Protein AF-A0A6V7WHD1-F1 (afdb_monomer_lite)

Structure (mmCIF, N/CA/C/O backbone):
data_AF-A0A6V7WHD1-F1
#
_entry.id   AF-A0A6V7WHD1-F1
#
loop_
_atom_site.group_PDB
_atom_site.id
_atom_site.type_symbol
_atom_site.label_atom_id
_atom_site.label_alt_id
_atom_site.label_comp_id
_atom_site.label_asym_id
_atom_site.label_entity_id
_atom_site.label_seq_id
_atom_site.pdbx_PDB_ins_code
_atom_site.Cartn_x
_atom_site.Cartn_y
_atom_site.Cartn_z
_ato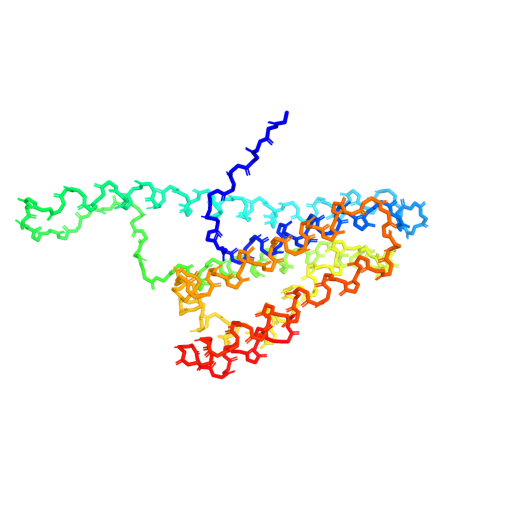m_site.occupancy
_atom_site.B_iso_or_equiv
_atom_site.auth_seq_id
_atom_site.auth_comp_id
_atom_site.auth_asym_id
_atom_site.auth_atom_id
_atom_site.pdbx_PDB_model_num
ATOM 1 N N . MET A 1 1 ? 11.704 30.551 8.326 1.00 24.62 1 MET A N 1
ATOM 2 C CA . MET A 1 1 ? 11.312 29.282 8.980 1.00 24.62 1 MET A CA 1
ATOM 3 C C . MET A 1 1 ? 9.804 29.102 8.842 1.00 24.62 1 MET A C 1
ATOM 5 O O . MET A 1 1 ? 9.055 29.730 9.578 1.00 24.62 1 MET A O 1
ATOM 9 N N . LYS A 1 2 ? 9.336 28.339 7.844 1.00 21.20 2 LYS A N 1
ATOM 10 C CA . LYS A 1 2 ? 7.904 28.048 7.666 1.00 21.20 2 LYS A CA 1
ATOM 11 C C . LYS A 1 2 ? 7.604 26.712 8.348 1.00 21.20 2 LYS A C 1
ATOM 13 O O . LYS A 1 2 ? 8.051 25.676 7.876 1.00 21.20 2 LYS A O 1
ATOM 18 N N . LYS A 1 3 ? 6.899 26.763 9.481 1.00 22.38 3 LYS A N 1
ATOM 19 C CA . LYS A 1 3 ? 6.330 25.586 10.149 1.00 22.38 3 LYS A CA 1
ATOM 20 C C . LYS A 1 3 ? 5.219 25.031 9.254 1.00 22.38 3 LYS A C 1
ATOM 22 O O . LYS A 1 3 ? 4.182 25.679 9.115 1.00 22.38 3 LYS A O 1
ATOM 27 N N . PHE A 1 4 ? 5.434 23.869 8.645 1.00 20.56 4 PHE A N 1
ATOM 28 C CA . PHE A 1 4 ? 4.354 23.102 8.029 1.00 20.56 4 PHE A CA 1
ATOM 29 C C . PHE A 1 4 ? 3.486 22.531 9.156 1.00 20.56 4 PHE A C 1
ATOM 31 O O . PHE A 1 4 ? 3.913 21.666 9.912 1.00 20.56 4 PHE A O 1
ATOM 38 N N . LYS A 1 5 ? 2.278 23.077 9.321 1.00 19.95 5 LYS A N 1
ATOM 39 C CA . LYS A 1 5 ? 1.224 22.467 10.138 1.00 19.95 5 LYS A CA 1
ATOM 40 C C . LYS A 1 5 ? 0.574 21.376 9.291 1.00 19.95 5 LYS A C 1
ATOM 42 O O . LYS A 1 5 ? -0.256 21.691 8.443 1.00 19.95 5 LYS A O 1
ATOM 47 N N . ILE A 1 6 ? 0.943 20.119 9.517 1.00 23.98 6 ILE A N 1
ATOM 48 C CA . ILE A 1 6 ? 0.242 18.974 8.931 1.00 23.98 6 ILE A CA 1
ATOM 49 C C . ILE A 1 6 ? -0.985 18.715 9.810 1.00 23.98 6 ILE A C 1
ATOM 51 O O . ILE A 1 6 ? -0.899 18.179 10.912 1.00 23.98 6 ILE A O 1
ATOM 55 N N . LYS A 1 7 ? -2.143 19.207 9.360 1.00 22.25 7 LYS A N 1
ATOM 56 C CA . LYS A 1 7 ? -3.435 18.874 9.959 1.00 22.25 7 LYS A CA 1
ATOM 57 C C . LYS A 1 7 ? -3.785 17.446 9.539 1.00 22.25 7 LYS A C 1
ATOM 59 O O . LYS A 1 7 ? -4.118 17.235 8.384 1.00 22.25 7 LYS A O 1
ATOM 64 N N . SER A 1 8 ? -3.710 16.508 10.485 1.00 24.56 8 SER A N 1
ATOM 65 C CA . SER A 1 8 ? -4.553 15.303 10.572 1.00 24.56 8 SER A CA 1
ATOM 66 C C . SER A 1 8 ? -4.955 14.684 9.224 1.00 24.56 8 SER A C 1
ATOM 68 O O . SER A 1 8 ? -6.113 14.775 8.814 1.00 24.56 8 SER A O 1
ATOM 70 N N . PHE A 1 9 ? -4.005 14.039 8.549 1.00 28.08 9 PHE A N 1
ATOM 71 C CA . PHE A 1 9 ? -4.309 13.193 7.400 1.00 28.08 9 PHE A CA 1
ATOM 72 C C . PHE A 1 9 ? -4.758 11.822 7.910 1.00 28.08 9 PHE A C 1
ATOM 74 O O . PHE A 1 9 ? -3.955 10.992 8.310 1.00 28.08 9 PHE A O 1
ATOM 81 N N . ILE A 1 10 ? -6.074 11.629 7.925 1.00 32.41 10 ILE A N 1
ATOM 82 C CA . ILE A 1 10 ? -6.727 10.310 7.900 1.00 32.41 10 ILE A CA 1
ATOM 83 C C . ILE A 1 10 ? -6.104 9.533 6.734 1.00 32.41 10 ILE A C 1
ATOM 85 O O . ILE A 1 10 ? -5.940 10.130 5.667 1.00 32.41 10 ILE A O 1
ATOM 89 N N . PHE A 1 11 ? -5.687 8.287 6.955 1.00 36.41 11 PHE A N 1
ATOM 90 C CA . PHE A 1 11 ? -4.883 7.490 6.029 1.00 36.41 11 PHE A CA 1
ATOM 91 C C . PHE A 1 11 ? -5.810 6.575 5.215 1.00 36.41 11 PHE A C 1
ATOM 93 O O . PHE A 1 11 ? -6.001 5.407 5.550 1.00 36.41 11 PHE A O 1
ATOM 100 N N . PRO A 1 12 ? -6.382 7.027 4.084 1.00 39.59 12 PRO A N 1
ATOM 101 C CA . PRO A 1 12 ? -6.917 6.063 3.151 1.00 39.59 12 PRO A CA 1
ATOM 102 C C . PRO A 1 12 ? -5.744 5.272 2.586 1.00 39.59 12 PRO A C 1
ATOM 104 O O . PRO A 1 12 ? -4.707 5.826 2.247 1.00 39.59 12 PRO A O 1
ATOM 107 N N . PHE A 1 13 ? -5.936 3.971 2.435 1.00 43.34 13 PHE A N 1
ATOM 108 C CA . PHE A 1 13 ? -5.134 3.018 1.664 1.00 43.34 13 PHE A CA 1
ATOM 109 C C . PHE A 1 13 ? -4.197 3.567 0.537 1.00 43.34 13 PHE A C 1
ATOM 111 O O . PHE A 1 13 ? -3.109 3.018 0.356 1.00 43.34 13 PHE A O 1
ATOM 118 N N . PRO A 1 14 ? -4.530 4.635 -0.221 1.00 38.75 14 PRO A N 1
ATOM 119 C CA . PRO A 1 14 ? -3.615 5.361 -1.122 1.00 38.75 14 PRO A CA 1
ATOM 120 C C . PRO A 1 14 ? -2.515 6.263 -0.511 1.00 38.75 14 PRO A C 1
ATOM 122 O O . PRO A 1 14 ? -1.570 6.599 -1.224 1.00 38.75 14 PRO A O 1
ATOM 125 N N . THR A 1 15 ? -2.554 6.702 0.748 1.00 40.81 15 THR A N 1
ATOM 126 C CA . THR A 1 15 ? -1.459 7.509 1.331 1.00 40.81 15 THR A CA 1
ATOM 127 C C . THR A 1 15 ? -0.261 6.656 1.706 1.00 40.81 15 THR A C 1
ATOM 129 O O . THR A 1 15 ? 0.858 7.135 1.579 1.00 40.81 15 THR A O 1
ATOM 132 N N . LEU A 1 16 ? -0.452 5.382 2.057 1.00 43.41 16 LEU A N 1
ATOM 133 C CA . LEU A 1 16 ? 0.657 4.444 2.235 1.00 43.41 16 LEU A CA 1
ATOM 134 C C . LEU A 1 16 ? 1.412 4.242 0.910 1.00 43.41 16 LEU A C 1
ATOM 136 O O . LEU A 1 16 ? 2.634 4.203 0.919 1.00 43.41 16 LEU A O 1
ATOM 140 N N . LEU A 1 17 ? 0.722 4.286 -0.241 1.00 41.44 17 LEU A N 1
ATOM 141 C CA . LEU A 1 17 ? 1.376 4.394 -1.553 1.00 41.44 17 LEU A CA 1
ATOM 142 C C . LEU A 1 17 ? 2.125 5.700 -1.747 1.00 41.44 17 LEU A C 1
ATOM 144 O O . LEU A 1 17 ? 3.217 5.670 -2.291 1.00 41.44 17 LEU A O 1
ATOM 148 N N . ILE A 1 18 ? 1.555 6.842 -1.357 1.00 41.22 18 ILE A N 1
ATOM 149 C CA . ILE A 1 18 ? 2.223 8.145 -1.491 1.00 41.22 18 ILE A CA 1
ATOM 150 C C . ILE A 1 18 ? 3.446 8.211 -0.567 1.00 41.22 18 ILE A C 1
ATOM 152 O O . ILE A 1 18 ? 4.474 8.753 -0.957 1.00 41.22 18 ILE A O 1
ATOM 156 N N . PHE A 1 19 ? 3.383 7.608 0.619 1.00 43.53 19 PHE A N 1
ATOM 157 C CA . PHE A 1 19 ? 4.502 7.499 1.546 1.00 43.53 19 PHE A CA 1
ATOM 158 C C . PHE A 1 19 ? 5.548 6.504 1.074 1.00 43.53 19 PHE A C 1
ATOM 160 O O . PHE A 1 19 ? 6.721 6.844 1.108 1.00 43.53 19 PHE A O 1
ATOM 167 N N . LEU A 1 20 ? 5.161 5.350 0.533 1.00 42.41 20 LEU A N 1
ATOM 168 C CA . LEU A 1 20 ? 6.074 4.419 -0.131 1.00 42.41 20 LEU A CA 1
ATOM 169 C C . LEU A 1 20 ? 6.674 5.013 -1.421 1.00 42.41 20 LEU A C 1
ATOM 171 O O . LEU A 1 20 ? 7.834 4.766 -1.745 1.00 42.41 20 LEU A O 1
ATOM 175 N N . TYR A 1 21 ? 5.928 5.860 -2.130 1.00 40.28 21 TYR A N 1
ATOM 176 C CA . TYR A 1 21 ? 6.382 6.608 -3.303 1.00 40.28 21 TYR A CA 1
ATOM 177 C C . TYR A 1 21 ? 7.356 7.734 -2.915 1.00 40.28 21 TYR A C 1
ATOM 179 O O . TYR A 1 21 ? 8.398 7.874 -3.548 1.00 40.28 21 TYR A O 1
ATOM 187 N N . ASN A 1 22 ? 7.096 8.474 -1.832 1.00 36.88 22 ASN A N 1
ATOM 188 C CA . ASN A 1 22 ? 7.998 9.504 -1.295 1.00 36.88 22 ASN A CA 1
ATOM 189 C C . ASN A 1 22 ? 9.245 8.897 -0.617 1.00 36.88 22 ASN A C 1
ATOM 191 O O . ASN A 1 22 ? 10.345 9.413 -0.794 1.00 36.88 22 ASN A O 1
ATOM 195 N N . PHE A 1 23 ? 9.100 7.763 0.076 1.00 45.19 23 PHE A N 1
ATOM 196 C CA . PHE A 1 23 ? 10.184 6.891 0.555 1.00 45.19 23 PHE A CA 1
ATOM 197 C C . PHE A 1 23 ? 11.068 6.429 -0.608 1.00 45.19 23 PHE A C 1
ATOM 199 O O . PHE A 1 23 ? 12.293 6.411 -0.529 1.00 45.19 23 PHE A O 1
ATOM 206 N N . CYS A 1 24 ? 10.445 6.114 -1.743 1.00 41.69 24 CYS A N 1
ATOM 207 C CA . CYS A 1 24 ? 11.151 5.785 -2.968 1.00 41.69 24 CYS A CA 1
ATOM 208 C C . CYS A 1 24 ? 11.829 7.012 -3.602 1.00 41.69 24 CYS A C 1
ATOM 210 O O . CYS A 1 24 ? 12.888 6.859 -4.204 1.00 41.69 24 CYS A O 1
ATOM 212 N N . SER A 1 25 ? 11.282 8.222 -3.456 1.00 38.28 25 SER A N 1
ATOM 213 C CA . SER A 1 25 ? 11.928 9.459 -3.918 1.00 38.28 25 SER A CA 1
ATOM 214 C C . SER A 1 25 ? 13.174 9.836 -3.106 1.00 38.28 25 SER A C 1
ATOM 216 O O . SER A 1 25 ? 14.121 10.373 -3.680 1.00 38.28 25 SER A O 1
ATOM 218 N N . SER A 1 26 ? 13.242 9.496 -1.814 1.00 35.75 26 SER A N 1
ATOM 219 C CA . SER A 1 26 ? 14.475 9.632 -1.020 1.00 35.75 26 SER A CA 1
ATOM 220 C C . SER A 1 26 ? 15.480 8.497 -1.284 1.00 35.75 26 SER A C 1
ATOM 222 O O . SER A 1 26 ? 16.684 8.753 -1.358 1.00 35.75 26 SER A O 1
ATOM 224 N N . LEU A 1 27 ? 15.020 7.268 -1.563 1.00 40.91 27 LEU A N 1
ATOM 225 C CA . LEU A 1 27 ? 15.860 6.168 -2.081 1.00 40.91 27 LEU A CA 1
ATOM 226 C C . LEU A 1 27 ? 16.343 6.385 -3.529 1.00 40.91 27 LEU A C 1
ATOM 228 O O . LEU A 1 27 ? 17.395 5.866 -3.922 1.00 40.91 27 LEU A O 1
ATOM 232 N N . GLN A 1 28 ? 15.619 7.184 -4.320 1.00 41.34 28 GLN A N 1
ATOM 233 C CA . GLN A 1 28 ? 15.984 7.556 -5.692 1.00 41.34 28 GLN A CA 1
ATOM 234 C C . GLN A 1 28 ? 17.321 8.291 -5.755 1.00 41.34 28 GLN A C 1
ATOM 236 O O . GLN A 1 28 ? 17.947 8.301 -6.812 1.00 41.34 28 GLN A O 1
ATOM 241 N N . GLN A 1 29 ? 17.812 8.867 -4.654 1.00 40.12 29 GLN A N 1
ATOM 242 C CA . GLN A 1 29 ? 19.047 9.634 -4.724 1.00 40.12 29 GLN A CA 1
ATOM 243 C C . GLN A 1 29 ? 20.323 8.788 -4.842 1.00 40.12 29 GLN A C 1
ATOM 245 O O . GLN A 1 29 ? 21.343 9.356 -5.223 1.00 40.12 29 GLN A O 1
ATOM 250 N N . GLN A 1 30 ? 20.313 7.463 -4.605 1.00 43.75 30 GLN A N 1
ATOM 251 C CA . GLN A 1 30 ? 21.580 6.702 -4.616 1.00 43.75 30 GLN A CA 1
ATOM 252 C C . GLN A 1 30 ? 21.608 5.306 -5.262 1.00 43.75 30 GLN A C 1
ATOM 254 O O . GLN A 1 30 ? 22.672 4.689 -5.273 1.00 43.75 30 GLN A O 1
ATOM 259 N N . GLN A 1 31 ? 20.535 4.826 -5.907 1.00 40.91 31 GLN A N 1
ATOM 260 C CA . GLN A 1 31 ? 20.627 3.619 -6.761 1.00 40.91 31 GLN A CA 1
ATOM 261 C C . GLN A 1 31 ? 20.254 3.809 -8.238 1.00 40.91 31 GLN A C 1
ATOM 263 O O . GLN A 1 31 ? 20.422 2.883 -9.037 1.00 40.91 31 GLN A O 1
ATOM 268 N N . SER A 1 32 ? 19.825 4.996 -8.667 1.00 38.28 32 SER A N 1
ATOM 269 C CA . SER A 1 32 ? 19.451 5.214 -10.065 1.00 38.28 32 SER A CA 1
ATOM 270 C C . SER A 1 32 ? 20.509 5.984 -10.843 1.00 38.28 32 SER A C 1
ATOM 272 O O . SER A 1 32 ? 20.429 7.201 -10.970 1.00 38.28 32 SER A O 1
ATOM 274 N N . GLN A 1 33 ? 21.439 5.253 -11.462 1.00 42.84 33 GLN A N 1
ATOM 275 C CA . GLN A 1 33 ? 21.877 5.632 -12.814 1.00 42.84 33 GLN A CA 1
ATOM 276 C C . GLN A 1 33 ? 22.428 4.496 -13.697 1.00 42.84 33 GLN A C 1
ATOM 278 O O . GLN A 1 33 ? 22.914 4.785 -14.785 1.00 42.84 33 GLN A O 1
ATOM 283 N N . LYS A 1 34 ? 22.328 3.206 -13.318 1.00 49.94 34 LYS A N 1
ATOM 284 C CA . LYS A 1 34 ? 22.859 2.115 -14.173 1.00 49.94 34 LYS A CA 1
ATOM 285 C C . LYS A 1 34 ? 21.937 0.951 -14.559 1.00 49.94 34 LYS A C 1
ATOM 287 O O . LYS A 1 34 ? 22.374 0.146 -15.370 1.00 49.94 34 LYS A O 1
ATOM 292 N N . PHE A 1 35 ? 20.699 0.825 -14.071 1.00 67.31 35 PHE A N 1
ATOM 293 C CA . PHE A 1 35 ? 20.020 -0.485 -14.164 1.00 67.31 35 PHE A CA 1
ATOM 294 C C . PHE A 1 35 ? 18.850 -0.657 -15.139 1.00 67.31 35 PHE A C 1
ATOM 296 O O . PHE A 1 35 ? 18.527 -1.806 -15.433 1.00 67.31 35 PHE A O 1
ATOM 303 N N . CYS A 1 36 ? 18.246 0.398 -15.698 1.00 78.94 36 CYS A N 1
ATOM 304 C CA . CYS A 1 36 ? 17.148 0.226 -16.659 1.00 78.94 36 CYS A CA 1
ATOM 305 C C . CYS A 1 36 ? 17.213 1.238 -17.809 1.00 78.94 36 CYS A C 1
ATOM 307 O O . CYS A 1 36 ? 17.499 2.411 -17.560 1.00 78.94 36 CYS A O 1
ATOM 309 N N . PRO A 1 37 ? 16.935 0.825 -19.062 1.00 88.88 37 PRO A N 1
ATOM 310 C CA . PRO A 1 37 ? 16.876 1.755 -20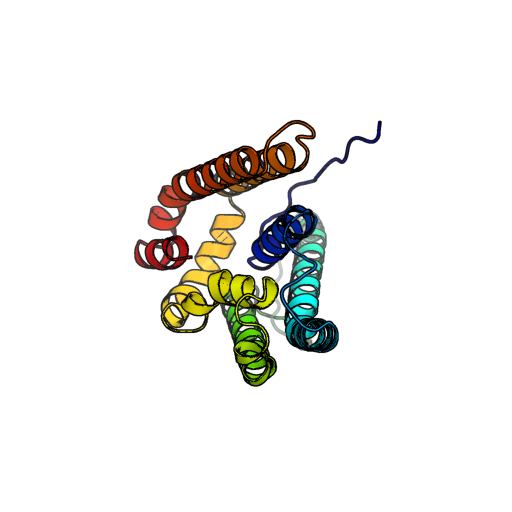.183 1.00 88.88 37 PRO A CA 1
ATOM 311 C C . PRO A 1 37 ? 15.841 2.858 -19.938 1.00 88.88 37 PRO A C 1
ATOM 313 O O . PRO A 1 37 ? 14.734 2.577 -19.478 1.00 88.88 37 PRO A O 1
ATOM 316 N N . ILE A 1 38 ? 16.174 4.099 -20.303 1.00 87.50 38 ILE A N 1
ATOM 317 C CA . ILE A 1 38 ? 15.308 5.275 -20.096 1.00 87.50 38 ILE A CA 1
ATOM 318 C C . ILE A 1 38 ? 13.906 5.036 -20.668 1.00 87.50 38 ILE A C 1
ATOM 320 O O . ILE A 1 38 ? 12.912 5.275 -19.993 1.00 87.50 38 ILE A O 1
ATOM 324 N N . TRP A 1 39 ? 13.824 4.480 -21.879 1.00 90.00 39 TRP A N 1
ATOM 325 C CA . TRP A 1 39 ? 12.549 4.190 -22.531 1.00 90.00 39 TRP A CA 1
ATOM 326 C C . TRP A 1 39 ? 11.706 3.156 -21.764 1.00 90.00 39 TRP A C 1
ATOM 328 O O . TRP A 1 39 ? 10.481 3.254 -21.777 1.00 90.00 39 TRP A O 1
ATOM 338 N N . VAL A 1 40 ? 12.331 2.193 -21.070 1.00 91.06 40 VAL A N 1
ATOM 339 C CA . VAL A 1 40 ? 11.624 1.227 -20.209 1.00 91.06 40 VAL A CA 1
ATOM 340 C C . VAL A 1 40 ? 11.037 1.946 -19.002 1.00 91.06 40 VAL A C 1
ATOM 342 O O . VAL A 1 40 ? 9.861 1.761 -18.705 1.00 91.06 40 VAL A O 1
ATOM 345 N N . ASN A 1 41 ? 11.826 2.806 -18.351 1.00 88.38 41 ASN A N 1
ATOM 346 C CA . ASN A 1 41 ? 11.349 3.613 -17.230 1.00 88.38 41 ASN A CA 1
ATOM 347 C C . ASN A 1 41 ? 10.155 4.485 -17.650 1.00 88.38 41 ASN A C 1
ATOM 349 O O . ASN A 1 41 ? 9.107 4.426 -17.018 1.00 88.38 41 ASN A O 1
ATOM 353 N N . THR A 1 42 ? 10.253 5.212 -18.769 1.00 90.00 42 THR A N 1
ATOM 354 C CA . THR A 1 42 ? 9.140 6.028 -19.288 1.00 90.00 42 THR A CA 1
ATOM 355 C C . THR A 1 42 ? 7.873 5.203 -19.520 1.00 90.00 42 THR A C 1
ATOM 357 O O . THR A 1 42 ? 6.782 5.649 -19.172 1.00 90.00 42 THR A O 1
ATOM 360 N N . ARG A 1 43 ? 7.996 3.989 -20.070 1.00 93.62 43 ARG A N 1
ATOM 361 C CA . ARG A 1 43 ? 6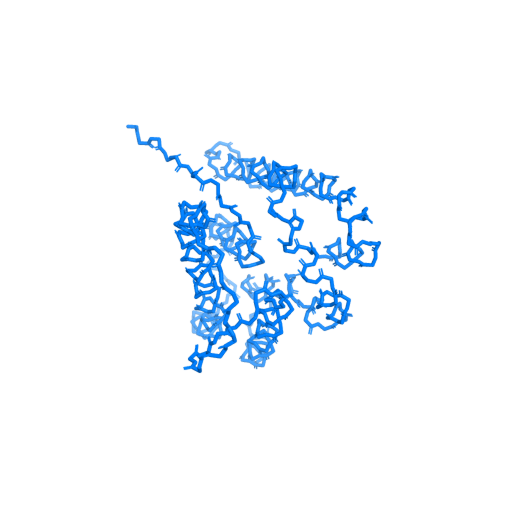.842 3.102 -20.277 1.00 93.62 43 ARG A CA 1
ATOM 362 C C . ARG A 1 43 ? 6.240 2.611 -18.966 1.00 93.62 43 ARG A C 1
ATOM 364 O O . ARG A 1 43 ? 5.023 2.620 -18.833 1.00 93.62 43 ARG A O 1
ATOM 371 N N . ILE A 1 44 ? 7.063 2.244 -17.988 1.00 90.19 44 ILE A N 1
ATOM 372 C CA . ILE A 1 44 ? 6.577 1.830 -16.667 1.00 90.19 44 ILE A CA 1
ATOM 373 C C . ILE A 1 44 ? 5.867 2.992 -15.953 1.00 90.19 44 ILE A C 1
ATOM 375 O O . ILE A 1 44 ? 4.814 2.774 -15.357 1.00 90.19 44 ILE A O 1
ATOM 379 N N . GLN A 1 45 ? 6.366 4.227 -16.075 1.00 88.62 45 GLN A N 1
ATOM 380 C CA . GLN A 1 45 ? 5.676 5.410 -15.544 1.00 88.62 45 GLN A CA 1
ATOM 381 C C . GLN A 1 45 ? 4.307 5.630 -16.211 1.00 88.62 45 GLN A C 1
ATOM 383 O O . GLN A 1 45 ? 3.322 5.910 -15.536 1.00 88.62 45 GLN A O 1
ATOM 388 N N . GLN A 1 46 ? 4.201 5.424 -17.527 1.00 91.50 46 GLN A N 1
ATOM 389 C CA . GLN A 1 46 ? 2.903 5.465 -18.216 1.00 91.50 46 GLN A CA 1
ATOM 390 C C . GLN A 1 46 ? 1.951 4.364 -17.722 1.00 91.50 46 GLN A C 1
ATOM 392 O O . GLN A 1 46 ? 0.757 4.612 -17.587 1.00 91.50 46 GLN A O 1
ATOM 397 N N . CYS A 1 47 ? 2.468 3.168 -17.416 1.00 93.38 47 CYS A N 1
ATOM 398 C CA . CYS A 1 47 ? 1.665 2.068 -16.881 1.00 93.38 47 CYS A CA 1
ATOM 399 C C . CYS A 1 47 ? 1.111 2.355 -15.475 1.00 93.38 47 CYS A C 1
ATOM 401 O O . CYS A 1 47 ? 0.011 1.904 -15.167 1.00 93.38 47 CYS A O 1
ATOM 403 N N . VAL A 1 48 ? 1.860 3.054 -14.608 1.00 91.44 48 VAL A N 1
ATOM 404 C CA . VAL A 1 48 ? 1.428 3.339 -13.222 1.00 91.44 48 VAL A CA 1
ATOM 405 C C . VAL A 1 48 ? 0.509 4.560 -13.123 1.00 91.44 48 VAL A C 1
ATOM 407 O O . VAL A 1 48 ? -0.225 4.698 -12.147 1.00 91.44 48 VAL A O 1
ATOM 410 N N . GLN A 1 49 ? 0.507 5.428 -14.137 1.00 86.81 49 GLN A N 1
ATOM 411 C CA . GLN A 1 49 ? -0.250 6.681 -14.143 1.00 86.81 49 GLN A CA 1
ATOM 412 C C . GLN A 1 49 ? -1.734 6.524 -13.743 1.00 86.81 49 GLN A C 1
ATOM 414 O O . GLN A 1 49 ? -2.171 7.268 -12.865 1.00 86.81 49 GLN A O 1
ATOM 419 N N . PRO A 1 50 ? -2.502 5.536 -14.255 1.00 89.06 50 PRO A N 1
ATOM 420 C CA . PRO A 1 50 ? -3.901 5.363 -13.855 1.00 89.06 50 PRO A CA 1
ATOM 421 C C . PRO A 1 50 ? -4.079 5.049 -12.363 1.00 89.06 50 PRO A C 1
ATOM 423 O O . PRO A 1 50 ? -5.032 5.516 -11.746 1.00 89.06 50 PRO A O 1
ATOM 426 N N . VAL A 1 51 ? -3.147 4.295 -11.767 1.00 84.88 51 VAL A N 1
ATOM 427 C CA . VAL A 1 51 ? -3.146 3.990 -10.326 1.00 84.88 51 VAL A CA 1
ATOM 428 C C . VAL A 1 51 ? -2.927 5.275 -9.522 1.00 84.88 51 VAL A C 1
ATOM 430 O O . VAL A 1 51 ? -3.632 5.529 -8.547 1.00 84.88 51 VAL A O 1
ATOM 433 N N . ALA A 1 52 ? -1.981 6.114 -9.956 1.00 80.25 52 ALA A N 1
ATOM 434 C CA . ALA A 1 52 ? -1.684 7.388 -9.308 1.00 80.25 52 ALA A CA 1
ATOM 435 C C . ALA A 1 52 ? -2.851 8.385 -9.410 1.00 80.25 52 ALA A C 1
ATOM 437 O O . ALA A 1 52 ? -3.152 9.085 -8.441 1.00 80.25 52 ALA A O 1
ATOM 438 N N . ASP A 1 53 ? -3.519 8.452 -10.560 1.00 81.06 53 ASP A N 1
ATOM 439 C CA . ASP A 1 53 ? -4.660 9.348 -10.763 1.00 81.06 53 ASP A CA 1
ATOM 440 C C . ASP A 1 53 ? -5.882 8.904 -9.955 1.00 81.06 53 ASP A C 1
ATOM 442 O O . ASP A 1 53 ? -6.545 9.738 -9.334 1.00 81.06 53 ASP A O 1
ATOM 446 N N . TYR A 1 54 ? -6.120 7.595 -9.860 1.00 81.31 54 TYR A N 1
ATOM 447 C CA . TYR A 1 54 ? -7.153 7.042 -8.990 1.00 81.31 54 TYR A CA 1
ATOM 448 C C . TYR A 1 54 ? -6.896 7.353 -7.508 1.00 81.31 54 TYR A C 1
ATOM 450 O O . TYR A 1 54 ? -7.787 7.847 -6.816 1.00 81.31 54 TYR A O 1
ATOM 458 N N . ALA A 1 55 ? -5.662 7.163 -7.030 1.00 75.19 55 ALA A N 1
ATOM 459 C CA . ALA A 1 55 ? -5.278 7.500 -5.658 1.00 75.19 55 ALA A CA 1
ATOM 460 C C . ALA A 1 55 ? -5.531 8.984 -5.325 1.00 75.19 55 ALA A C 1
ATOM 462 O O . ALA A 1 55 ? -6.033 9.307 -4.246 1.00 75.19 55 ALA A O 1
ATOM 463 N N . LYS A 1 56 ? -5.235 9.896 -6.263 1.00 74.44 56 LYS A N 1
ATOM 464 C CA . LYS A 1 56 ? -5.534 11.331 -6.107 1.00 74.44 56 LYS A CA 1
ATOM 465 C C . LYS A 1 56 ? -7.038 11.602 -6.046 1.00 74.44 56 LYS A C 1
ATOM 467 O O . LYS A 1 56 ? -7.470 12.389 -5.208 1.00 74.44 56 LYS A O 1
ATOM 472 N N . ALA A 1 57 ? -7.826 10.966 -6.913 1.00 75.25 57 ALA A N 1
ATOM 473 C CA . ALA A 1 57 ? -9.275 11.153 -6.950 1.00 75.25 57 ALA A CA 1
ATOM 474 C C . ALA A 1 57 ? -9.940 10.723 -5.632 1.00 75.25 57 ALA A C 1
ATOM 476 O O . ALA A 1 57 ? -10.725 11.488 -5.070 1.00 75.25 57 ALA A O 1
ATOM 477 N N . VAL A 1 58 ? -9.557 9.557 -5.102 1.00 72.50 58 VAL A N 1
ATOM 478 C CA . VAL A 1 58 ? -10.055 9.042 -3.815 1.00 72.50 58 VAL A CA 1
ATOM 479 C C . VAL A 1 58 ? -9.719 9.999 -2.667 1.00 72.50 58 VAL A C 1
ATOM 481 O O . VAL A 1 58 ? -10.592 10.331 -1.865 1.00 72.50 58 VAL A O 1
ATOM 484 N N . ASN A 1 59 ? -8.483 10.506 -2.612 1.00 67.62 59 ASN A N 1
ATOM 485 C CA . ASN A 1 59 ? -8.075 11.458 -1.575 1.00 67.62 59 ASN A CA 1
ATOM 486 C C . ASN A 1 59 ? -8.901 12.753 -1.610 1.00 67.62 59 ASN A C 1
ATOM 488 O O . ASN A 1 59 ? -9.311 13.248 -0.560 1.00 67.62 59 ASN A O 1
ATOM 492 N N . ASN A 1 60 ? -9.174 13.286 -2.803 1.00 68.00 60 ASN A N 1
ATOM 493 C CA . ASN A 1 60 ? -9.959 14.511 -2.957 1.00 68.00 60 ASN A CA 1
ATOM 494 C C . ASN A 1 60 ? -11.426 14.309 -2.539 1.00 68.00 60 ASN A C 1
ATOM 496 O O . ASN A 1 60 ? -12.016 15.186 -1.912 1.00 68.00 60 ASN A O 1
ATOM 500 N N . GLN A 1 61 ? -12.019 13.150 -2.842 1.00 65.56 61 GLN A N 1
ATOM 501 C CA . GLN A 1 61 ? -13.395 12.833 -2.439 1.00 65.56 61 GLN A CA 1
ATOM 502 C C . GLN A 1 61 ? -13.547 12.768 -0.915 1.00 65.56 61 GLN A C 1
ATOM 504 O O . GLN A 1 61 ? -14.465 13.371 -0.363 1.00 65.56 61 GLN A O 1
ATOM 509 N N . GLN A 1 62 ? -12.599 12.139 -0.219 1.00 61.25 62 GLN A N 1
ATOM 510 C CA . GLN A 1 62 ? -12.633 12.049 1.243 1.00 61.25 62 GLN A CA 1
ATOM 511 C C . GLN A 1 62 ? -12.414 13.387 1.958 1.00 61.25 62 GLN A C 1
ATOM 513 O O . GLN A 1 62 ? -12.821 13.544 3.110 1.00 61.25 62 GLN A O 1
ATOM 518 N N . GLN A 1 63 ? -11.737 14.343 1.320 1.00 55.22 63 GLN A N 1
ATOM 519 C CA . GLN A 1 63 ? -11.613 15.703 1.850 1.00 55.22 63 GLN A CA 1
ATOM 520 C C . GLN A 1 63 ? -12.948 16.448 1.740 1.00 55.22 63 GLN A C 1
ATOM 522 O O . GLN A 1 63 ? -13.413 17.013 2.728 1.00 55.22 63 GLN A O 1
ATOM 527 N N . ASN A 1 64 ? -13.614 16.344 0.589 1.00 53.28 64 ASN A N 1
ATOM 528 C CA . ASN A 1 64 ? -14.909 16.985 0.354 1.00 53.28 64 ASN A CA 1
ATOM 529 C C . ASN A 1 64 ? -16.026 16.422 1.257 1.00 53.28 64 ASN A C 1
ATOM 531 O O . ASN A 1 64 ? -16.894 17.166 1.708 1.00 53.28 64 ASN A O 1
ATOM 535 N N . GLU A 1 65 ? -16.015 15.122 1.565 1.00 54.00 65 GLU A N 1
ATOM 536 C CA . GLU A 1 65 ? -16.990 14.516 2.489 1.00 54.00 65 GLU A CA 1
ATOM 537 C C . GLU A 1 65 ? -16.812 14.986 3.944 1.00 54.00 65 GLU A C 1
ATOM 539 O O . GLU A 1 65 ? -17.801 15.150 4.659 1.00 54.00 65 GLU A O 1
ATOM 544 N N . LYS A 1 66 ? -15.579 15.278 4.381 1.00 49.09 66 LYS A N 1
ATOM 545 C CA . LYS A 1 66 ? -15.306 15.815 5.729 1.00 49.09 66 LYS A CA 1
ATOM 546 C C . LYS A 1 66 ? -15.771 17.258 5.878 1.00 49.09 66 LYS A C 1
ATOM 548 O O . LYS A 1 66 ? -16.396 17.582 6.884 1.00 49.09 66 LYS A O 1
ATOM 553 N N . GLU A 1 67 ? -15.541 18.088 4.863 1.00 45.62 67 GLU A N 1
ATOM 554 C CA . GLU A 1 67 ? -16.014 19.481 4.850 1.00 45.62 67 GLU A CA 1
ATOM 555 C C . GLU A 1 67 ? -17.551 19.568 4.811 1.00 45.62 67 GLU A C 1
ATOM 557 O O . GLU A 1 67 ? -18.150 20.428 5.460 1.00 45.62 67 GLU A O 1
ATOM 562 N N . ASN A 1 68 ? -18.213 18.634 4.120 1.00 43.88 68 ASN A N 1
ATOM 563 C CA . ASN A 1 68 ? -19.676 18.569 4.083 1.00 43.88 68 ASN A CA 1
ATOM 564 C C . ASN A 1 68 ? -20.293 17.977 5.367 1.00 43.88 68 ASN A C 1
ATOM 566 O O . ASN A 1 68 ? -21.385 18.392 5.756 1.00 43.88 68 ASN A O 1
ATOM 570 N N . SER A 1 69 ? -19.607 17.055 6.054 1.00 43.09 69 SER A N 1
ATOM 571 C CA . SER A 1 69 ? -20.074 16.466 7.322 1.00 43.09 69 SER A CA 1
ATOM 572 C C . SER A 1 69 ? -19.960 17.440 8.507 1.00 43.09 69 SER A C 1
ATOM 574 O O . SER A 1 69 ? -20.869 17.506 9.338 1.00 43.09 69 SER A O 1
ATOM 576 N N . GLU A 1 70 ? -18.918 18.284 8.545 1.00 40.34 70 GLU A N 1
ATOM 577 C CA . GLU A 1 70 ? -18.816 19.382 9.525 1.00 40.34 70 GLU A CA 1
ATOM 578 C C . GLU A 1 70 ? -19.933 20.428 9.343 1.00 40.34 70 GLU A C 1
ATOM 580 O O . GLU A 1 70 ? -20.443 20.956 10.330 1.00 40.34 70 GLU A O 1
ATOM 585 N N . ASN A 1 71 ? -20.398 20.658 8.109 1.00 38.03 71 ASN A N 1
ATOM 586 C CA . ASN A 1 71 ? -21.565 21.505 7.829 1.00 38.03 71 ASN A CA 1
ATOM 587 C C . ASN A 1 71 ? -22.907 20.833 8.195 1.00 38.03 71 ASN A C 1
ATOM 589 O O . ASN A 1 71 ? -23.864 21.508 8.579 1.00 38.03 71 ASN A O 1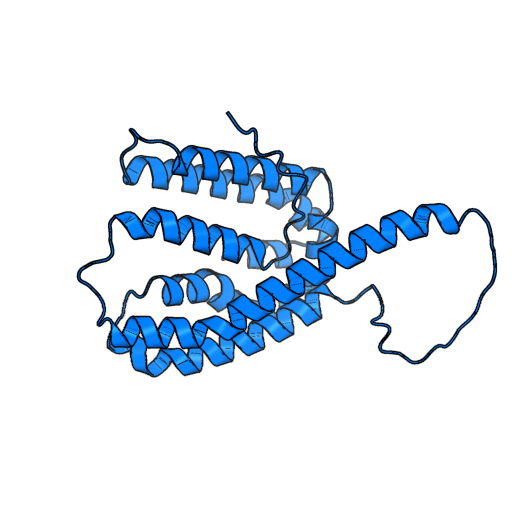
ATOM 593 N N . TYR A 1 72 ? -23.000 19.502 8.110 1.00 35.12 72 TYR A N 1
ATOM 594 C CA . TYR A 1 72 ? -24.233 18.757 8.405 1.00 35.12 72 TYR A CA 1
ATOM 595 C C . TYR A 1 72 ? -24.510 18.595 9.908 1.00 35.12 72 TYR A C 1
ATOM 597 O O . TYR A 1 72 ? -25.675 18.500 10.314 1.00 35.12 72 TYR A O 1
ATOM 605 N N . LEU A 1 73 ? -23.468 18.602 10.750 1.00 39.41 73 LEU A N 1
ATOM 606 C CA . LEU A 1 73 ? -23.632 18.530 12.207 1.00 39.41 73 LEU A CA 1
ATOM 607 C C . LEU A 1 73 ? -24.190 19.827 12.823 1.00 39.41 73 LEU A C 1
ATOM 609 O O . LEU A 1 73 ? -24.737 19.778 13.925 1.00 39.41 73 LEU A O 1
ATOM 613 N N . ASP A 1 74 ? -24.117 20.958 12.112 1.00 40.22 74 ASP A N 1
ATOM 614 C CA . ASP A 1 74 ? -24.654 22.248 12.578 1.00 40.22 74 ASP A CA 1
ATOM 615 C C . ASP A 1 74 ? -26.124 22.476 12.147 1.00 40.22 74 ASP A C 1
ATOM 617 O O . ASP A 1 74 ? -26.885 23.193 12.799 1.00 40.22 74 ASP A O 1
ATOM 621 N N . LEU A 1 75 ? -26.594 21.787 11.096 1.00 38.97 75 LEU A N 1
ATOM 622 C CA . LEU A 1 75 ? -27.958 21.950 10.560 1.00 38.97 75 LEU A CA 1
ATOM 623 C C . LEU A 1 75 ? -28.993 20.966 11.140 1.00 38.97 75 LEU A C 1
ATOM 625 O O . LEU A 1 75 ? -30.182 21.295 11.218 1.00 38.97 75 LEU A O 1
ATOM 629 N N . ASN A 1 76 ? -28.575 19.794 11.630 1.00 36.81 76 ASN A N 1
ATOM 630 C CA . ASN A 1 76 ? -29.501 18.762 12.129 1.00 36.81 76 ASN A CA 1
ATOM 631 C C . ASN A 1 76 ? -30.008 18.966 13.567 1.00 36.81 76 ASN A C 1
ATOM 633 O O . ASN A 1 76 ? -30.789 18.159 14.070 1.00 36.81 76 ASN A O 1
ATOM 637 N N . LYS A 1 77 ? -29.677 20.089 14.215 1.00 39.75 77 LYS A N 1
ATOM 638 C CA . LYS A 1 77 ? -30.312 20.476 15.486 1.00 39.75 77 LYS A CA 1
ATOM 639 C C . LYS A 1 77 ? -31.717 21.071 15.305 1.00 39.75 77 LYS A C 1
ATOM 641 O O . LYS A 1 77 ? -32.336 21.435 16.304 1.00 39.75 77 LYS A O 1
ATOM 646 N N . LYS A 1 78 ? -32.225 21.207 14.068 1.00 36.97 78 LYS A N 1
ATOM 647 C CA . LYS A 1 78 ? -33.464 21.965 13.823 1.00 36.97 78 LYS A CA 1
ATOM 648 C C . LYS A 1 78 ? -34.618 21.308 13.084 1.00 36.97 78 LYS A C 1
ATOM 650 O O . LYS A 1 78 ? -35.699 21.851 13.247 1.00 36.97 78 LYS A O 1
ATOM 655 N N . ASN A 1 79 ? -34.508 20.196 12.355 1.00 32.00 79 ASN A N 1
ATOM 656 C CA . ASN A 1 79 ? -35.698 19.674 11.664 1.00 32.00 79 ASN A CA 1
ATOM 657 C C . ASN A 1 79 ? -35.761 18.144 11.604 1.00 32.00 79 ASN A C 1
ATOM 659 O O . ASN A 1 79 ? -35.114 17.502 10.787 1.00 32.00 79 ASN A O 1
ATOM 663 N N . ASN A 1 80 ? -36.637 17.585 12.442 1.00 42.03 80 ASN A N 1
ATOM 664 C CA . ASN A 1 80 ? -37.277 16.292 12.218 1.00 42.03 80 ASN A CA 1
ATOM 665 C C . ASN A 1 80 ? -38.063 16.347 10.900 1.00 42.03 80 ASN A C 1
ATOM 667 O O . ASN A 1 80 ? -38.995 17.151 10.816 1.00 42.03 80 ASN A O 1
ATOM 671 N N . LYS A 1 81 ? -37.739 15.491 9.921 1.00 30.73 81 LYS A N 1
ATOM 672 C CA . LYS A 1 81 ? -38.689 14.946 8.929 1.00 30.73 81 LYS A CA 1
ATOM 673 C C . LYS A 1 81 ? -38.034 13.870 8.051 1.00 30.73 81 LYS A C 1
ATOM 675 O O . LYS A 1 81 ? -37.004 14.110 7.434 1.00 30.73 81 LYS A O 1
ATOM 680 N N . ASN A 1 82 ? -38.691 12.710 7.996 1.00 39.53 82 ASN A N 1
ATOM 681 C CA . ASN A 1 82 ? -38.521 11.658 6.990 1.00 39.53 82 ASN A CA 1
ATOM 682 C C . ASN A 1 82 ? -38.675 12.233 5.579 1.00 39.53 82 ASN A C 1
ATOM 684 O O . ASN A 1 82 ? -39.650 12.948 5.390 1.00 39.5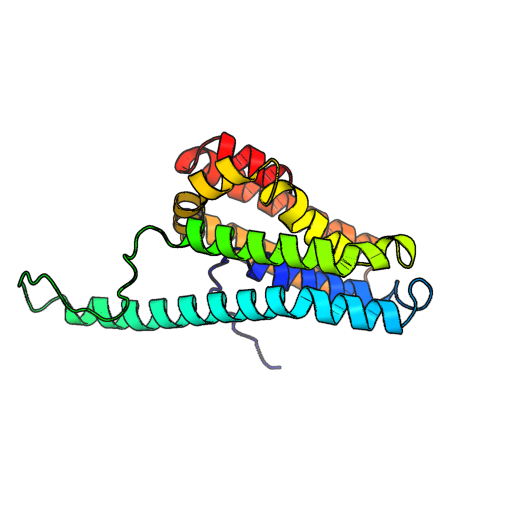3 82 ASN A O 1
ATOM 688 N N . TYR A 1 83 ? -37.825 11.854 4.618 1.00 30.20 83 TYR A N 1
ATOM 689 C CA . TYR A 1 83 ? -38.198 11.720 3.201 1.00 30.20 83 TYR A CA 1
ATOM 690 C C . TYR A 1 83 ? -37.210 10.802 2.465 1.00 30.20 83 TYR A C 1
ATOM 692 O O . TYR A 1 83 ? -35.999 11.015 2.495 1.00 30.20 83 TYR A O 1
ATOM 700 N N . GLU A 1 84 ? -37.770 9.774 1.828 1.00 33.78 84 GLU A N 1
ATOM 701 C CA . GLU A 1 84 ? -37.155 8.983 0.766 1.00 33.78 84 GLU A CA 1
ATOM 702 C C . GLU A 1 84 ? -37.077 9.795 -0.543 1.00 33.78 84 GLU A C 1
ATOM 704 O O . GLU A 1 84 ? -37.891 10.686 -0.779 1.00 33.78 84 GLU A O 1
ATOM 709 N N . GLU A 1 85 ? -36.121 9.391 -1.388 1.00 30.39 85 GLU A N 1
ATOM 710 C CA . GLU A 1 85 ? -36.050 9.571 -2.848 1.00 30.39 85 GLU A CA 1
ATOM 711 C C . GLU A 1 85 ? -35.635 10.944 -3.429 1.00 30.39 85 GLU A C 1
ATOM 713 O O . GLU A 1 85 ? -36.453 11.833 -3.637 1.00 30.39 85 GLU A O 1
ATOM 718 N N . ILE A 1 86 ? -34.357 11.052 -3.843 1.00 32.47 86 ILE A N 1
ATOM 719 C CA . ILE A 1 86 ? -33.917 11.861 -4.998 1.00 32.47 86 ILE A CA 1
ATOM 720 C C . ILE A 1 86 ? -32.842 11.082 -5.779 1.00 32.47 86 ILE A C 1
ATOM 722 O O . ILE A 1 86 ? -31.807 10.692 -5.239 1.00 32.47 86 ILE A O 1
ATOM 726 N N . GLN A 1 87 ? -33.095 10.867 -7.073 1.00 38.53 87 GLN A N 1
ATOM 727 C CA . GLN A 1 87 ? -32.151 10.314 -8.043 1.00 38.53 87 GLN A CA 1
ATOM 728 C C . GLN A 1 87 ? -31.065 11.338 -8.407 1.00 38.53 87 GLN A C 1
ATOM 730 O O . GLN A 1 87 ? -31.335 12.385 -8.988 1.00 38.53 87 GLN A O 1
ATOM 735 N N . GLY A 1 88 ? -29.822 10.977 -8.106 1.00 28.48 88 GLY A N 1
ATOM 736 C CA . GLY A 1 88 ? -28.599 11.679 -8.485 1.00 28.48 88 GLY A CA 1
ATOM 737 C C . GLY A 1 88 ? -27.456 11.007 -7.750 1.00 28.48 88 GLY A C 1
ATOM 738 O O . GLY A 1 88 ? -27.207 11.384 -6.621 1.00 28.48 88 GLY A O 1
ATOM 739 N N . ILE A 1 89 ? -26.891 9.942 -8.342 1.00 35.56 89 ILE A N 1
ATOM 740 C CA . ILE A 1 89 ? -25.958 8.952 -7.752 1.00 35.56 89 ILE A CA 1
ATOM 741 C C . ILE A 1 89 ? -25.594 9.248 -6.283 1.00 35.56 89 ILE A C 1
ATOM 743 O O . ILE A 1 89 ? -24.493 9.692 -5.964 1.00 35.56 89 ILE A O 1
ATOM 747 N N . GLN A 1 90 ? -26.555 9.020 -5.385 1.00 34.41 90 GLN A N 1
ATOM 748 C CA . GLN A 1 90 ? -26.350 9.131 -3.951 1.00 34.41 90 GLN A CA 1
ATOM 749 C C . GLN A 1 90 ? -25.775 7.786 -3.530 1.00 34.41 90 GLN A C 1
ATOM 751 O O . GLN A 1 90 ? -26.500 6.806 -3.352 1.00 34.41 90 GLN A O 1
ATOM 756 N N . TRP A 1 91 ? -24.449 7.709 -3.474 1.00 36.16 91 TRP A N 1
ATOM 757 C CA . TRP A 1 91 ? -23.766 6.511 -3.011 1.00 36.16 91 TRP A CA 1
ATOM 758 C C . TRP A 1 91 ? -24.137 6.276 -1.537 1.00 36.16 91 TRP A C 1
ATOM 760 O O . TRP A 1 91 ? -23.941 7.174 -0.717 1.00 36.16 91 TRP A O 1
ATOM 770 N N . PRO A 1 92 ? -24.697 5.109 -1.171 1.00 36.75 92 PRO A N 1
ATOM 771 C CA . PRO A 1 92 ? -25.028 4.819 0.218 1.00 36.75 92 PRO A CA 1
ATOM 772 C C . PRO A 1 92 ? -23.744 4.775 1.059 1.00 36.75 92 PRO A C 1
ATOM 774 O O . PRO A 1 92 ? -22.819 4.012 0.776 1.00 36.75 92 PRO A O 1
ATOM 777 N N . THR A 1 93 ? -23.715 5.593 2.109 1.00 43.88 93 THR A N 1
ATOM 778 C CA . THR A 1 93 ? -22.595 5.946 3.002 1.00 43.88 93 THR A CA 1
ATOM 779 C C . THR A 1 93 ? -22.090 4.819 3.918 1.00 43.88 93 THR A C 1
ATOM 781 O O . THR A 1 93 ? -21.589 5.084 5.006 1.00 43.88 93 THR A O 1
ATOM 784 N N . LYS A 1 94 ? -22.211 3.546 3.520 1.00 44.72 94 LYS A N 1
ATOM 785 C CA . LYS A 1 94 ? -21.839 2.404 4.382 1.00 44.72 94 LYS A CA 1
ATOM 786 C C . LYS A 1 94 ? -21.085 1.260 3.691 1.00 44.72 94 LYS A C 1
ATOM 788 O O . LYS A 1 94 ? -20.824 0.247 4.326 1.00 44.72 94 LYS A O 1
ATOM 793 N N . VAL A 1 95 ? -20.759 1.393 2.401 1.00 51.12 95 VAL A N 1
ATOM 794 C CA . VAL A 1 95 ? -19.947 0.407 1.657 1.00 51.12 95 VAL A CA 1
ATOM 795 C C . VAL A 1 95 ? -19.041 1.141 0.664 1.00 51.12 95 VAL A C 1
ATOM 797 O O . VAL A 1 95 ? -19.341 1.201 -0.536 1.00 51.12 95 VAL A O 1
ATOM 800 N N . ILE A 1 96 ? -17.991 1.784 1.173 1.00 71.62 96 ILE A N 1
ATOM 801 C CA . ILE A 1 96 ? -17.070 2.603 0.370 1.00 71.62 96 ILE A CA 1
ATOM 802 C C . ILE A 1 96 ? -15.702 1.923 0.258 1.00 71.62 96 ILE A C 1
ATOM 804 O O . ILE A 1 96 ? -15.145 1.855 -0.840 1.00 71.62 96 ILE A O 1
ATOM 808 N N . GLY A 1 97 ? -15.175 1.361 1.346 1.00 71.56 97 GLY A N 1
ATOM 809 C CA . GLY A 1 97 ? -13.838 0.769 1.366 1.00 71.56 97 GLY A CA 1
ATOM 810 C C . GLY A 1 97 ? -13.673 -0.438 0.470 1.00 71.56 97 GLY A C 1
ATOM 811 O O . GLY A 1 97 ? -12.711 -0.503 -0.302 1.00 71.56 97 GLY A O 1
ATOM 812 N N . GLY A 1 98 ? -14.641 -1.355 0.505 1.00 79.81 98 GLY A N 1
ATOM 813 C CA . GLY A 1 98 ? -14.616 -2.536 -0.354 1.00 79.81 98 GLY A CA 1
ATOM 814 C C . GLY A 1 98 ? -14.583 -2.145 -1.832 1.00 79.81 98 GLY A C 1
ATOM 815 O O . GLY A 1 98 ? -13.725 -2.608 -2.577 1.00 79.81 98 GLY A O 1
ATOM 816 N N . LYS A 1 99 ? -15.451 -1.214 -2.246 1.00 83.88 99 LYS A N 1
ATOM 817 C CA . LYS A 1 99 ? -15.522 -0.735 -3.637 1.00 83.88 99 LYS A CA 1
ATOM 818 C C . LYS A 1 99 ? -14.253 -0.003 -4.063 1.00 83.88 99 LYS A C 1
ATOM 820 O O . LYS A 1 99 ? -13.740 -0.273 -5.146 1.00 83.88 99 LYS A O 1
ATOM 825 N N . ILE A 1 100 ? -13.711 0.867 -3.205 1.00 83.50 100 ILE A N 1
ATOM 826 C CA . ILE A 1 100 ? -12.460 1.577 -3.500 1.00 83.50 100 ILE A CA 1
ATOM 827 C C . ILE A 1 100 ? -11.333 0.580 -3.775 1.00 83.50 100 ILE A C 1
ATOM 829 O O . ILE A 1 100 ? -10.561 0.756 -4.723 1.00 83.50 100 ILE A O 1
ATOM 833 N N . PHE A 1 101 ? -11.242 -0.463 -2.952 1.00 86.00 101 PHE A N 1
ATOM 834 C CA . PHE A 1 101 ? -10.207 -1.476 -3.085 1.00 86.00 101 PHE A CA 1
ATOM 835 C C . PHE A 1 101 ? -10.423 -2.386 -4.304 1.00 86.00 101 PHE A C 1
ATOM 837 O O . PHE A 1 101 ? -9.465 -2.727 -4.999 1.00 86.00 101 PHE A O 1
ATOM 844 N N . GLN A 1 102 ? -11.673 -2.731 -4.624 1.00 90.12 102 GLN A N 1
ATOM 845 C CA . GLN A 1 102 ? -12.015 -3.488 -5.831 1.00 90.12 102 GLN A CA 1
ATOM 846 C C . GLN A 1 102 ? -11.540 -2.776 -7.104 1.00 90.12 102 GLN A C 1
ATOM 848 O O . GLN A 1 102 ? -10.866 -3.393 -7.937 1.00 90.12 102 GLN A O 1
ATOM 853 N N . GLU A 1 103 ? -11.831 -1.479 -7.218 1.00 89.69 103 GLU A N 1
ATOM 854 C CA . GLU A 1 103 ? -11.391 -0.643 -8.338 1.00 89.69 103 GLU A CA 1
ATOM 855 C C . GLU A 1 103 ? -9.865 -0.501 -8.382 1.00 89.69 103 GLU A C 1
ATOM 857 O O . GLU A 1 103 ? -9.249 -0.658 -9.440 1.00 89.69 103 GLU A O 1
ATOM 862 N N . LEU A 1 104 ? -9.215 -0.321 -7.226 1.00 87.25 104 LEU A N 1
ATOM 863 C CA . LEU A 1 104 ? -7.754 -0.311 -7.150 1.00 87.25 104 LEU A CA 1
ATOM 864 C C . LEU A 1 104 ? -7.161 -1.612 -7.705 1.00 87.25 104 LEU A C 1
ATOM 866 O O . LEU A 1 104 ? -6.262 -1.570 -8.544 1.00 87.25 104 LEU A O 1
ATOM 870 N N . CYS A 1 105 ? -7.688 -2.771 -7.313 1.00 91.81 105 CYS A N 1
ATOM 871 C CA . CYS A 1 105 ? -7.194 -4.055 -7.804 1.00 91.81 105 CYS A CA 1
ATOM 872 C C . CYS A 1 105 ? -7.481 -4.306 -9.290 1.00 91.81 105 CYS A C 1
ATOM 874 O O . CYS A 1 105 ? -6.766 -5.085 -9.928 1.00 91.81 105 CYS A O 1
ATOM 876 N N . LEU A 1 106 ? -8.491 -3.664 -9.883 1.00 95.38 106 LEU A N 1
ATOM 877 C CA . LEU A 1 106 ? -8.640 -3.643 -11.342 1.00 95.38 106 LEU A CA 1
ATOM 878 C C . LEU A 1 106 ? -7.477 -2.879 -11.988 1.00 95.38 106 LEU A C 1
ATOM 880 O O . LEU A 1 106 ? -6.834 -3.401 -12.903 1.00 95.38 106 LEU A O 1
ATOM 884 N N . LEU A 1 107 ? -7.138 -1.699 -11.465 1.00 92.31 107 LEU A N 1
ATOM 885 C CA . LEU A 1 107 ? -6.013 -0.898 -11.957 1.00 92.31 107 LEU A CA 1
ATOM 886 C C . LEU A 1 107 ? -4.663 -1.597 -11.761 1.00 92.31 107 LEU A C 1
ATOM 888 O O . LEU A 1 107 ? -3.845 -1.588 -12.682 1.00 92.31 107 LEU A O 1
ATOM 892 N N . ILE A 1 108 ? -4.444 -2.269 -10.626 1.00 92.00 108 ILE A N 1
ATOM 893 C CA . ILE A 1 108 ? -3.232 -3.070 -10.398 1.00 92.00 108 ILE A CA 1
ATOM 894 C C . ILE A 1 108 ? -3.128 -4.197 -11.430 1.00 92.00 108 ILE A C 1
ATOM 896 O O . ILE A 1 108 ? -2.079 -4.364 -12.045 1.00 92.00 108 ILE A O 1
ATOM 900 N N . ARG A 1 109 ? -4.215 -4.918 -11.730 1.00 95.81 109 ARG A N 1
ATOM 901 C CA . ARG A 1 109 ? -4.206 -5.950 -12.785 1.00 95.81 109 ARG A CA 1
ATOM 902 C C . ARG A 1 109 ? -3.880 -5.378 -14.170 1.00 95.81 109 ARG A C 1
ATOM 904 O O . ARG A 1 109 ? -3.198 -6.032 -14.965 1.00 95.81 109 ARG A O 1
ATOM 911 N N . HIS A 1 110 ? -4.337 -4.164 -14.476 1.00 95.75 110 HIS A N 1
ATOM 912 C CA . HIS A 1 110 ? -3.955 -3.468 -15.708 1.00 95.75 110 HIS A CA 1
ATOM 913 C C . HIS A 1 110 ? -2.477 -3.070 -15.717 1.00 95.75 110 HIS A C 1
ATOM 915 O O . HIS A 1 110 ? -1.801 -3.298 -16.725 1.00 95.75 110 HIS A O 1
ATOM 921 N N . PHE A 1 111 ? -1.968 -2.541 -14.604 1.00 93.81 111 PHE A N 1
ATOM 922 C CA . PHE A 1 111 ? -0.553 -2.230 -14.421 1.00 93.81 111 PHE A CA 1
ATOM 923 C C . PHE A 1 111 ? 0.320 -3.471 -14.640 1.00 93.81 111 PHE A C 1
ATOM 925 O O . PHE A 1 111 ? 1.214 -3.440 -15.482 1.00 93.81 111 PHE A O 1
ATOM 932 N N . GLU A 1 112 ? 0.001 -4.582 -13.974 1.00 93.81 112 GLU A N 1
ATOM 933 C CA . GLU A 1 112 ? 0.691 -5.874 -14.081 1.00 93.81 112 GLU A CA 1
ATOM 934 C C . GLU A 1 112 ? 0.803 -6.354 -15.534 1.00 93.81 112 GLU A C 1
ATOM 936 O O . GLU A 1 112 ? 1.883 -6.719 -16.014 1.00 93.81 112 GLU A O 1
ATOM 941 N N . ARG A 1 113 ? -0.307 -6.282 -16.280 1.00 95.69 113 ARG A N 1
ATOM 942 C CA . ARG A 1 113 ? -0.327 -6.626 -17.707 1.00 95.69 113 ARG A CA 1
ATOM 943 C C . ARG A 1 113 ? 0.535 -5.669 -18.534 1.00 95.69 113 ARG A C 1
ATOM 945 O O . ARG A 1 113 ? 1.264 -6.123 -19.414 1.00 95.69 113 ARG A O 1
ATOM 952 N N . CYS A 1 114 ? 0.470 -4.370 -18.246 1.00 95.38 114 CYS A N 1
ATOM 953 C CA . CYS A 1 114 ? 1.234 -3.333 -18.940 1.00 95.38 114 CYS A CA 1
ATOM 954 C C . CYS A 1 114 ? 2.749 -3.503 -18.742 1.00 95.38 114 CYS A C 1
ATOM 956 O O . CYS A 1 114 ? 3.516 -3.368 -19.696 1.00 95.38 114 CYS A O 1
ATOM 958 N N . VAL A 1 115 ? 3.191 -3.857 -17.529 1.00 94.44 115 VAL A N 1
ATOM 959 C CA . VAL A 1 115 ? 4.622 -3.974 -17.202 1.00 94.44 115 VAL A CA 1
ATOM 960 C C . VAL A 1 115 ? 5.240 -5.336 -17.513 1.00 94.44 115 VAL A C 1
ATOM 962 O O . VAL A 1 115 ? 6.468 -5.448 -17.539 1.00 94.44 115 VAL A O 1
ATOM 965 N N . SER A 1 116 ? 4.429 -6.358 -17.801 1.00 92.94 116 SER A N 1
ATOM 966 C CA . SER A 1 116 ? 4.889 -7.737 -18.031 1.00 92.94 116 SER A CA 1
ATOM 967 C C . SER A 1 116 ? 6.032 -7.835 -19.058 1.00 92.94 116 SER A C 1
ATOM 969 O O . SER A 1 116 ? 7.079 -8.424 -18.780 1.00 92.94 116 SER A O 1
ATOM 971 N N . GLY A 1 117 ? 5.912 -7.148 -20.201 1.00 91.62 117 GLY A N 1
ATOM 972 C CA . GLY A 1 117 ? 6.944 -7.133 -21.251 1.00 91.62 117 GLY A CA 1
ATOM 973 C C . GLY A 1 117 ? 8.216 -6.336 -20.915 1.00 91.62 117 GLY A C 1
ATOM 974 O O . GLY A 1 117 ? 9.209 -6.409 -21.648 1.00 91.62 117 GLY A O 1
ATOM 975 N N . TYR A 1 118 ? 8.205 -5.570 -19.824 1.00 90.19 118 TYR A N 1
ATOM 976 C CA . TYR A 1 118 ? 9.324 -4.741 -19.374 1.00 90.19 118 TYR A CA 1
ATOM 977 C C . TYR A 1 118 ? 10.100 -5.367 -18.211 1.00 90.19 118 TYR A C 1
ATOM 979 O O . TYR A 1 118 ? 11.296 -5.103 -18.080 1.00 90.19 118 TYR A O 1
ATOM 987 N N . ARG A 1 119 ? 9.474 -6.254 -17.425 1.00 87.00 119 ARG A N 1
ATOM 988 C CA . ARG A 1 119 ? 10.109 -6.957 -16.293 1.00 87.00 119 ARG A CA 1
ATOM 989 C C . ARG A 1 119 ? 11.377 -7.711 -16.684 1.00 87.00 119 ARG A C 1
ATOM 991 O O . ARG A 1 119 ? 12.374 -7.674 -15.971 1.00 87.00 119 ARG A O 1
ATOM 998 N N . THR A 1 120 ? 11.383 -8.355 -17.848 1.00 84.25 120 THR A N 1
ATOM 999 C CA . THR A 1 120 ? 12.560 -9.093 -18.337 1.00 84.25 120 THR A CA 1
ATOM 1000 C C . THR A 1 120 ? 13.716 -8.171 -18.726 1.00 84.25 120 THR A C 1
ATOM 1002 O O . THR A 1 120 ? 14.875 -8.565 -18.612 1.00 84.25 120 THR A O 1
ATOM 1005 N N . LYS A 1 121 ? 13.408 -6.934 -19.132 1.00 86.75 121 LYS A N 1
ATOM 1006 C CA . LYS A 1 121 ? 14.368 -5.902 -19.561 1.00 86.75 121 LYS A CA 1
ATOM 1007 C C . LYS A 1 121 ? 14.866 -5.038 -18.401 1.00 86.75 121 LYS A C 1
ATOM 1009 O O . LYS A 1 121 ? 15.900 -4.390 -18.519 1.00 86.75 121 LYS A O 1
ATOM 1014 N N . CYS A 1 122 ? 14.123 -5.017 -17.299 1.00 85.38 122 CYS A N 1
ATOM 1015 C CA . CYS A 1 122 ? 14.397 -4.238 -16.101 1.00 85.38 122 CYS A CA 1
ATOM 1016 C C . CYS A 1 122 ? 13.839 -4.999 -14.888 1.00 85.38 122 CYS A C 1
ATOM 1018 O O . CYS A 1 122 ? 12.731 -4.746 -14.420 1.00 85.38 122 CYS A O 1
ATOM 1020 N N . ARG A 1 123 ? 14.613 -5.977 -14.399 1.00 80.81 123 ARG A N 1
ATOM 1021 C CA . ARG A 1 123 ? 14.164 -6.919 -13.353 1.00 80.81 123 ARG A CA 1
ATOM 1022 C C . ARG A 1 123 ? 13.943 -6.274 -11.987 1.00 80.81 123 ARG A C 1
ATOM 1024 O O . ARG A 1 123 ? 13.206 -6.813 -11.178 1.00 80.81 123 ARG A O 1
ATOM 1031 N N . ARG A 1 124 ? 14.615 -5.155 -11.714 1.00 78.81 124 ARG A N 1
ATOM 1032 C CA . ARG A 1 124 ? 14.586 -4.453 -10.422 1.00 78.81 124 ARG A CA 1
ATOM 1033 C C . ARG A 1 124 ? 14.082 -3.025 -10.599 1.00 78.81 124 ARG A C 1
ATOM 1035 O O . ARG A 1 124 ? 14.734 -2.073 -10.179 1.00 78.81 124 ARG A O 1
ATOM 1042 N N . HIS A 1 125 ? 12.957 -2.868 -11.297 1.00 84.69 125 HIS A N 1
ATOM 1043 C CA . HIS A 1 125 ? 12.313 -1.564 -11.378 1.00 84.69 125 HIS A CA 1
ATOM 1044 C C . HIS A 1 125 ? 11.606 -1.258 -10.061 1.00 84.69 125 HIS A C 1
ATOM 1046 O O . HIS A 1 125 ? 10.640 -1.933 -9.715 1.00 84.69 125 HIS A O 1
ATOM 1052 N N . ILE A 1 126 ? 12.031 -0.203 -9.370 1.00 81.62 126 ILE A N 1
ATOM 1053 C CA . ILE A 1 126 ? 11.530 0.112 -8.029 1.00 81.62 126 ILE A CA 1
ATOM 1054 C C . ILE A 1 126 ? 10.010 0.301 -7.981 1.00 81.62 126 ILE A C 1
ATOM 1056 O O . ILE A 1 126 ? 9.363 -0.277 -7.122 1.00 81.62 126 ILE A O 1
ATOM 1060 N N . THR A 1 127 ? 9.409 1.000 -8.952 1.00 83.69 127 THR A N 1
ATOM 1061 C CA . THR A 1 127 ? 7.943 1.164 -9.017 1.00 83.69 127 THR A CA 1
ATOM 1062 C C . THR A 1 127 ? 7.212 -0.168 -9.174 1.00 83.69 127 THR A C 1
ATOM 1064 O O . THR A 1 127 ? 6.156 -0.348 -8.584 1.00 83.69 127 THR A O 1
ATOM 1067 N N . VAL A 1 128 ? 7.767 -1.110 -9.947 1.00 87.06 128 VAL A N 1
ATOM 1068 C CA . VAL A 1 128 ? 7.147 -2.432 -10.129 1.00 87.06 128 VAL A CA 1
ATOM 1069 C C . VAL A 1 128 ? 7.240 -3.214 -8.829 1.00 87.06 128 VAL A C 1
ATOM 1071 O O . VAL A 1 128 ? 6.224 -3.701 -8.351 1.00 87.06 128 VAL A O 1
ATOM 1074 N N . SER A 1 129 ? 8.430 -3.258 -8.225 1.00 84.38 129 SER A N 1
ATOM 1075 C CA . SER A 1 129 ? 8.645 -3.922 -6.938 1.00 84.38 129 SER A CA 1
ATOM 1076 C C . SER A 1 129 ? 7.783 -3.330 -5.825 1.00 84.38 129 SER A C 1
ATOM 1078 O O . SER A 1 129 ? 7.297 -4.073 -4.984 1.00 84.38 129 SER A O 1
ATOM 1080 N N . LEU A 1 130 ? 7.560 -2.015 -5.831 1.00 81.06 130 LEU A N 1
ATOM 1081 C CA . LEU A 1 130 ? 6.731 -1.340 -4.841 1.00 81.06 130 LEU A CA 1
ATOM 1082 C C . LEU A 1 130 ? 5.260 -1.731 -4.972 1.00 81.06 130 LEU A C 1
ATOM 1084 O O . LEU A 1 130 ? 4.642 -2.118 -3.989 1.00 81.06 130 LEU A O 1
ATOM 1088 N N . ILE A 1 131 ? 4.709 -1.671 -6.185 1.00 82.31 131 ILE A N 1
ATOM 1089 C CA . ILE A 1 131 ? 3.316 -2.059 -6.430 1.00 82.31 131 ILE A CA 1
ATOM 1090 C C . ILE A 1 131 ? 3.101 -3.544 -6.116 1.00 82.31 131 ILE A C 1
ATOM 1092 O O . ILE A 1 131 ? 2.099 -3.899 -5.499 1.00 82.31 131 ILE A O 1
ATOM 1096 N N . GLU A 1 132 ? 4.049 -4.402 -6.493 1.00 84.81 132 GLU A N 1
ATOM 1097 C CA . GLU A 1 132 ? 4.004 -5.836 -6.203 1.00 84.81 132 GLU A CA 1
ATOM 1098 C C . GLU A 1 132 ? 4.075 -6.117 -4.696 1.00 84.81 132 GLU A C 1
ATOM 1100 O O . GLU A 1 132 ? 3.279 -6.906 -4.192 1.00 84.81 132 GLU A O 1
ATOM 1105 N N . ALA A 1 133 ? 4.950 -5.424 -3.960 1.00 82.56 133 ALA A N 1
ATOM 1106 C CA . ALA A 1 133 ? 5.039 -5.552 -2.507 1.00 82.56 133 ALA A CA 1
ATOM 1107 C C . ALA A 1 133 ? 3.763 -5.055 -1.809 1.00 82.56 133 ALA A C 1
ATOM 1109 O O . ALA A 1 133 ? 3.252 -5.727 -0.924 1.00 82.56 133 ALA A O 1
ATOM 1110 N N . SER A 1 134 ? 3.211 -3.915 -2.236 1.00 81.00 134 SER A N 1
ATOM 1111 C CA . SER A 1 134 ? 2.030 -3.310 -1.610 1.00 81.00 134 SER A CA 1
ATOM 1112 C C . SER A 1 134 ? 0.716 -4.021 -1.939 1.00 81.00 134 SER A C 1
ATOM 1114 O O . SER A 1 134 ? -0.161 -4.109 -1.085 1.00 81.00 134 SER A O 1
ATOM 1116 N N . TYR A 1 135 ? 0.546 -4.504 -3.172 1.00 86.31 135 TYR A N 1
ATOM 1117 C CA . TYR A 1 135 ? -0.749 -4.992 -3.663 1.00 86.31 135 TYR A CA 1
ATOM 1118 C C . TYR A 1 135 ? -0.720 -6.380 -4.274 1.00 86.31 135 TYR A C 1
ATOM 1120 O O . TYR A 1 135 ? -1.789 -6.940 -4.512 1.00 86.31 135 TYR A O 1
ATOM 1128 N N . GLY A 1 136 ? 0.455 -6.958 -4.523 1.00 88.12 136 GLY A N 1
ATOM 1129 C CA . GLY A 1 136 ? 0.569 -8.282 -5.129 1.00 88.12 136 GLY A CA 1
ATOM 1130 C C . GLY A 1 136 ? -0.184 -9.334 -4.321 1.00 88.12 136 GLY A C 1
ATOM 1131 O O . GLY A 1 136 ? -1.000 -10.063 -4.876 1.00 88.12 136 GLY A O 1
ATOM 1132 N N . TYR A 1 137 ? -0.004 -9.354 -3.001 1.00 88.12 137 TYR A N 1
ATOM 1133 C CA . TYR A 1 137 ? -0.769 -10.244 -2.128 1.00 88.12 137 TYR A CA 1
ATOM 1134 C C . TYR A 1 137 ? -2.237 -9.801 -1.979 1.00 88.12 137 TYR A C 1
ATOM 1136 O O . TYR A 1 137 ? -3.146 -10.607 -2.185 1.00 88.12 137 TYR A O 1
ATOM 1144 N N . LEU A 1 138 ? -2.486 -8.519 -1.677 1.00 88.62 138 LEU A N 1
ATOM 1145 C CA . LEU A 1 138 ? -3.833 -8.019 -1.365 1.00 88.62 138 LEU A CA 1
ATOM 1146 C C . LEU A 1 138 ? -4.811 -8.108 -2.543 1.00 88.62 138 LEU A C 1
ATOM 1148 O O . LEU A 1 138 ? -5.993 -8.337 -2.329 1.00 88.62 138 LEU A O 1
ATOM 1152 N N . CYS A 1 139 ? -4.348 -7.936 -3.781 1.00 92.25 139 CYS A N 1
ATOM 1153 C CA . CYS A 1 139 ? -5.195 -8.021 -4.974 1.00 92.25 139 CYS A CA 1
ATOM 1154 C C . CYS A 1 139 ? -5.312 -9.435 -5.557 1.00 92.25 139 CYS A C 1
ATOM 1156 O O . CYS A 1 139 ? -5.958 -9.604 -6.592 1.00 92.25 139 CYS A O 1
ATOM 1158 N N . ASN A 1 140 ? -4.692 -10.431 -4.918 1.00 93.38 140 ASN A N 1
ATOM 1159 C CA . ASN A 1 140 ? -4.766 -11.835 -5.309 1.00 93.38 140 ASN A CA 1
ATOM 1160 C C . ASN A 1 140 ? -5.200 -12.689 -4.107 1.00 93.38 140 ASN A C 1
ATOM 1162 O O . ASN A 1 140 ? -6.370 -12.690 -3.742 1.00 93.38 140 ASN A O 1
ATOM 1166 N N . GLU A 1 141 ? -4.270 -13.401 -3.474 1.00 94.44 141 GLU A N 1
ATOM 1167 C CA . GLU A 1 141 ? -4.547 -14.360 -2.396 1.00 94.44 141 GLU A CA 1
ATOM 1168 C C . GLU A 1 141 ? -5.270 -13.736 -1.194 1.00 94.44 141 GLU A C 1
ATOM 1170 O O . GLU A 1 141 ? -6.136 -14.367 -0.593 1.00 94.44 141 GLU A O 1
ATOM 1175 N N . GLY A 1 142 ? -4.932 -12.491 -0.847 1.00 90.88 142 GLY A N 1
ATOM 1176 C CA . GLY A 1 142 ? -5.532 -11.768 0.274 1.00 90.88 142 GLY A CA 1
ATOM 1177 C C . GLY A 1 142 ? -6.861 -11.079 -0.047 1.00 90.88 142 GLY A C 1
ATOM 1178 O O . GLY A 1 142 ? -7.463 -10.509 0.861 1.00 90.88 142 GLY A O 1
ATOM 1179 N N . TYR A 1 143 ? -7.318 -11.113 -1.302 1.00 92.19 143 TYR A N 1
ATOM 1180 C CA . TYR A 1 143 ? -8.380 -10.239 -1.808 1.00 92.19 143 TYR A CA 1
ATOM 1181 C C . TYR A 1 143 ? -9.704 -10.369 -1.060 1.00 92.19 143 TYR A C 1
ATOM 1183 O O . TYR A 1 143 ? -10.210 -9.374 -0.549 1.00 92.19 143 TYR A O 1
ATOM 1191 N N . GLU A 1 144 ? -10.246 -11.582 -0.953 1.00 94.19 144 GLU A N 1
ATOM 1192 C CA . GLU A 1 144 ? -11.565 -11.805 -0.345 1.00 94.19 144 GLU A CA 1
ATOM 1193 C C . GLU A 1 144 ? -11.596 -11.360 1.123 1.00 94.19 144 GLU A C 1
ATOM 1195 O O . GLU A 1 144 ? -12.508 -10.657 1.558 1.00 94.19 144 GLU A O 1
ATOM 1200 N N . ILE A 1 145 ? -10.551 -11.704 1.880 1.00 90.81 145 ILE A N 1
ATOM 1201 C CA . ILE A 1 145 ? -10.433 -11.337 3.295 1.00 90.81 145 ILE A CA 1
ATOM 1202 C C . ILE A 1 145 ? -10.250 -9.824 3.441 1.00 90.81 145 ILE A C 1
ATOM 1204 O O . ILE A 1 145 ? -10.863 -9.213 4.320 1.00 90.81 145 ILE A O 1
ATOM 1208 N N . PHE A 1 146 ? -9.424 -9.211 2.588 1.00 87.75 146 PHE A N 1
ATOM 1209 C CA . PHE A 1 146 ? -9.190 -7.775 2.639 1.00 87.75 146 PHE A CA 1
ATOM 1210 C C . PHE A 1 146 ? -10.465 -6.991 2.310 1.00 87.75 146 PHE A C 1
ATOM 1212 O O . PHE A 1 146 ? -10.868 -6.131 3.089 1.00 87.75 146 PHE A O 1
ATOM 1219 N N . VAL A 1 147 ? -11.143 -7.326 1.206 1.00 88.12 147 VAL A N 1
ATOM 1220 C CA . VAL A 1 147 ? -12.416 -6.704 0.803 1.00 88.12 147 VAL A CA 1
ATOM 1221 C C . VAL A 1 147 ? -13.474 -6.885 1.890 1.00 88.12 147 VAL A C 1
ATOM 1223 O O . VAL A 1 147 ? -14.142 -5.916 2.247 1.00 88.12 147 VAL A O 1
ATOM 1226 N N . GLY A 1 148 ? -13.591 -8.089 2.459 1.00 89.81 148 GLY A N 1
ATOM 1227 C CA . GLY A 1 148 ? -14.530 -8.379 3.546 1.00 89.81 148 GLY A CA 1
ATOM 1228 C C . GLY A 1 148 ? -14.242 -7.610 4.841 1.00 89.81 148 GLY A C 1
ATOM 1229 O O . GLY A 1 148 ? -15.158 -7.375 5.625 1.00 89.81 148 GLY A O 1
ATOM 1230 N N . SER A 1 149 ? -12.998 -7.170 5.044 1.00 87.94 149 SER A N 1
ATOM 1231 C CA . SER A 1 149 ? -12.574 -6.399 6.222 1.00 87.94 149 SER A CA 1
ATOM 1232 C C . SER A 1 149 ? -12.465 -4.892 5.958 1.00 87.94 149 SER A C 1
ATOM 1234 O O . SER A 1 149 ? -12.232 -4.127 6.893 1.00 87.94 149 SER A O 1
ATOM 1236 N N . ALA A 1 150 ? -12.618 -4.447 4.706 1.00 85.00 150 ALA A N 1
ATOM 1237 C CA . ALA A 1 150 ? -12.250 -3.100 4.272 1.00 85.00 150 ALA A CA 1
ATOM 1238 C C . ALA A 1 150 ? -13.041 -1.990 4.978 1.00 85.00 150 ALA A C 1
ATOM 1240 O O . ALA A 1 150 ? -12.453 -0.981 5.360 1.00 85.00 150 ALA A O 1
ATOM 1241 N N . GLU A 1 151 ? -14.347 -2.177 5.194 1.00 83.69 151 GLU A N 1
ATOM 1242 C CA . GLU A 1 151 ? -15.166 -1.180 5.902 1.00 83.69 151 GLU A CA 1
ATOM 1243 C C . GLU A 1 151 ? -14.734 -1.042 7.365 1.00 83.69 151 GLU A C 1
ATOM 1245 O O . GLU A 1 151 ? -14.491 0.067 7.828 1.00 83.69 151 GLU A O 1
ATOM 1250 N N . CYS A 1 152 ? -14.537 -2.163 8.072 1.00 88.12 152 CYS A N 1
ATOM 1251 C CA . CYS A 1 152 ? -14.066 -2.132 9.457 1.00 88.12 152 CYS A CA 1
ATOM 1252 C C . CYS A 1 152 ? -12.702 -1.447 9.568 1.00 88.12 152 CYS A C 1
ATOM 1254 O O . CYS A 1 152 ? -12.498 -0.601 10.434 1.00 88.12 152 CYS A O 1
ATOM 1256 N N . LEU A 1 153 ? -11.770 -1.784 8.672 1.00 85.94 153 LEU A N 1
ATOM 1257 C CA . LEU A 1 153 ? -10.440 -1.180 8.655 1.00 85.94 153 LEU A CA 1
ATOM 1258 C C . LEU A 1 153 ? -10.505 0.329 8.387 1.00 85.94 153 LEU A C 1
ATOM 1260 O O . LEU A 1 153 ? -9.774 1.085 9.021 1.00 85.94 153 LEU A O 1
ATOM 1264 N N . MET A 1 154 ? -11.401 0.778 7.506 1.00 81.88 154 MET A N 1
ATOM 1265 C CA . MET A 1 154 ? -11.612 2.204 7.241 1.00 81.88 154 MET A CA 1
ATOM 1266 C C . MET A 1 154 ? -12.257 2.960 8.404 1.00 81.88 154 MET A C 1
ATOM 1268 O O . MET A 1 154 ? -11.925 4.125 8.627 1.00 81.88 154 MET A O 1
ATOM 1272 N N . GLU A 1 155 ? -13.183 2.339 9.131 1.00 82.88 155 GLU A N 1
ATOM 1273 C CA . GLU A 1 155 ? -13.755 2.920 10.350 1.00 82.88 155 GLU A CA 1
ATOM 1274 C C . GLU A 1 155 ? -12.707 2.986 11.468 1.00 82.88 155 GLU A C 1
ATOM 1276 O O . GLU A 1 155 ? -12.602 3.987 12.180 1.00 82.88 155 GLU A O 1
ATOM 1281 N N . LEU A 1 156 ? -11.897 1.934 11.597 1.00 83.94 156 LEU A N 1
ATOM 1282 C CA . LEU A 1 156 ? -10.844 1.835 12.597 1.00 83.94 156 LEU A CA 1
ATOM 1283 C C . LEU A 1 156 ? -9.727 2.864 12.368 1.00 83.94 156 LEU A C 1
ATOM 1285 O O . LEU A 1 156 ? -9.255 3.457 13.336 1.00 83.94 156 LEU A O 1
ATOM 1289 N N . ASP A 1 157 ? -9.351 3.130 11.113 1.00 79.81 157 ASP A N 1
ATOM 1290 C CA . ASP A 1 157 ? -8.353 4.150 10.740 1.00 79.81 157 ASP A CA 1
ATOM 1291 C C . ASP A 1 157 ? -8.732 5.565 11.218 1.00 79.81 157 ASP A C 1
ATOM 1293 O O . ASP A 1 157 ? -7.878 6.395 11.534 1.00 79.81 157 ASP A O 1
ATOM 1297 N N . GLN A 1 158 ? -10.032 5.842 11.345 1.00 81.44 158 GLN A N 1
ATOM 1298 C CA . GLN A 1 158 ? -10.532 7.136 11.812 1.00 81.44 158 GLN A CA 1
ATOM 1299 C C . GLN A 1 158 ? -10.466 7.291 13.337 1.00 81.44 158 GLN A C 1
ATOM 1301 O O . GLN A 1 158 ? -10.631 8.403 13.851 1.00 81.44 158 GLN A O 1
ATOM 1306 N N . GLN A 1 159 ? -10.221 6.208 14.078 1.00 83.31 159 GLN A N 1
ATOM 1307 C CA . GLN A 1 159 ? -10.135 6.258 15.532 1.00 83.31 159 GLN A CA 1
ATOM 1308 C C . GLN A 1 159 ? -8.832 6.921 15.990 1.00 83.31 159 GLN A C 1
ATOM 1310 O O . GLN A 1 159 ? -7.759 6.747 15.411 1.00 83.31 159 GLN A O 1
ATOM 1315 N N . SER A 1 160 ? -8.914 7.696 17.074 1.00 86.44 160 SER A N 1
ATOM 1316 C CA . SER A 1 160 ? -7.802 8.524 17.559 1.00 86.44 160 SER A CA 1
ATOM 1317 C C . SER A 1 160 ? -6.566 7.720 17.972 1.00 86.44 160 SER A C 1
ATOM 1319 O O . SER A 1 160 ? -5.446 8.186 17.779 1.00 86.44 160 SER A O 1
ATOM 1321 N N . ASN A 1 161 ? -6.754 6.517 18.516 1.00 85.19 161 ASN A N 1
ATOM 1322 C CA . ASN A 1 161 ? -5.676 5.602 18.891 1.00 85.19 161 ASN A CA 1
ATOM 1323 C C . ASN A 1 161 ? -4.903 5.089 17.666 1.00 85.19 161 ASN A C 1
ATOM 1325 O O . ASN A 1 161 ? -3.675 5.105 17.684 1.00 85.19 161 ASN A O 1
ATOM 1329 N N . VAL A 1 162 ? -5.600 4.688 16.600 1.00 85.69 162 VAL A N 1
ATOM 1330 C CA . VAL A 1 162 ? -4.971 4.205 15.360 1.00 85.69 162 VAL A CA 1
ATOM 1331 C C . VAL A 1 162 ? -4.309 5.353 14.615 1.00 85.69 162 VAL A C 1
ATOM 1333 O O . VAL A 1 162 ? -3.138 5.260 14.249 1.00 85.69 162 VAL A O 1
ATOM 1336 N N . LYS A 1 163 ? -4.988 6.494 14.513 1.00 83.81 163 LYS A N 1
ATOM 1337 C CA . LYS A 1 163 ? -4.401 7.717 13.966 1.00 83.81 163 LYS A CA 1
ATOM 1338 C C . LYS A 1 163 ? -3.126 8.145 14.703 1.00 83.81 163 LYS A C 1
ATOM 1340 O O . LYS A 1 163 ? -2.167 8.559 14.063 1.00 83.81 163 LYS A O 1
ATOM 1345 N N . GLY A 1 164 ? -3.074 7.992 16.028 1.00 86.69 164 GLY A N 1
ATOM 1346 C CA . GLY A 1 164 ? -1.859 8.243 16.807 1.00 86.69 164 GLY A CA 1
ATOM 1347 C C . GLY A 1 164 ? -0.679 7.353 16.394 1.00 86.69 164 GLY A C 1
ATOM 1348 O O . GLY A 1 164 ? 0.454 7.835 16.343 1.00 86.69 164 GLY A O 1
ATOM 1349 N N . CYS A 1 165 ? -0.936 6.088 16.040 1.00 86.62 165 CYS A N 1
ATOM 1350 C CA . CYS A 1 165 ? 0.077 5.200 15.462 1.00 86.62 165 CYS A CA 1
ATOM 1351 C C . CYS A 1 165 ? 0.589 5.750 14.122 1.00 86.62 165 CYS A C 1
ATOM 1353 O O . CYS A 1 165 ? 1.800 5.840 13.922 1.00 86.62 165 CYS A O 1
ATOM 1355 N N . HIS A 1 166 ? -0.324 6.163 13.234 1.00 83.38 166 HIS A N 1
ATOM 1356 C CA . HIS A 1 166 ? 0.015 6.746 11.931 1.00 83.38 166 HIS A CA 1
ATOM 1357 C C . HIS A 1 166 ? 0.855 8.017 12.061 1.00 83.38 166 HIS A C 1
ATOM 1359 O O . HIS A 1 166 ? 1.931 8.098 11.472 1.00 83.38 166 HIS A O 1
ATOM 1365 N N . ASP A 1 167 ? 0.387 8.984 12.852 1.00 85.56 167 ASP A N 1
ATOM 1366 C CA . ASP A 1 167 ? 1.039 10.285 13.020 1.00 85.56 167 ASP A CA 1
ATOM 1367 C C . ASP A 1 167 ? 2.472 10.117 13.555 1.00 85.56 167 ASP A C 1
ATOM 1369 O O . ASP A 1 167 ? 3.402 10.766 13.071 1.00 85.56 167 ASP A O 1
ATOM 1373 N N . LYS A 1 168 ? 2.677 9.204 14.516 1.00 87.19 168 LYS A N 1
ATOM 1374 C CA . LYS A 1 168 ? 4.008 8.938 15.074 1.00 87.19 168 LYS A CA 1
ATOM 1375 C C . LYS A 1 168 ? 4.927 8.222 14.086 1.00 87.19 168 LYS A C 1
ATOM 1377 O O . LYS A 1 168 ? 6.073 8.631 13.931 1.00 87.19 168 LYS A O 1
ATOM 1382 N N . THR A 1 169 ? 4.452 7.177 13.410 1.00 83.06 169 THR A N 1
ATOM 1383 C CA . THR A 1 169 ? 5.255 6.482 12.390 1.00 83.06 169 THR A CA 1
ATOM 1384 C C . THR A 1 169 ? 5.659 7.427 11.268 1.00 83.06 169 THR A C 1
ATOM 1386 O O . THR A 1 169 ? 6.802 7.393 10.812 1.00 83.06 169 THR A O 1
ATOM 1389 N N . LEU A 1 170 ? 4.737 8.292 10.847 1.00 83.94 170 LEU A N 1
ATOM 1390 C CA . LEU A 1 170 ? 5.003 9.287 9.827 1.00 83.94 170 LEU A CA 1
ATOM 1391 C C . LEU A 1 170 ? 6.107 10.257 10.261 1.00 83.94 170 LEU A C 1
ATOM 1393 O O . LEU A 1 170 ? 7.066 10.458 9.517 1.00 83.94 170 LEU A O 1
ATOM 1397 N N . LEU A 1 171 ? 6.004 10.797 11.476 1.00 85.56 171 LEU A N 1
ATOM 1398 C CA . LEU A 1 171 ? 7.019 11.680 12.043 1.00 85.56 171 LEU A CA 1
ATOM 1399 C C . LEU A 1 171 ? 8.413 11.027 12.022 1.00 85.56 171 LEU A C 1
ATOM 1401 O O . LEU A 1 171 ? 9.361 11.623 11.520 1.00 85.56 171 LEU A O 1
ATOM 1405 N N . GLU A 1 172 ? 8.531 9.784 12.495 1.00 85.19 172 GLU A N 1
ATOM 1406 C CA . GLU A 1 172 ? 9.810 9.056 12.545 1.00 85.19 172 GLU A CA 1
ATOM 1407 C C . GLU A 1 172 ? 10.412 8.828 11.149 1.00 85.19 172 GLU A C 1
ATOM 1409 O O . GLU A 1 172 ? 11.622 8.968 10.947 1.00 85.19 172 GLU A O 1
ATOM 1414 N N . ILE A 1 173 ? 9.573 8.508 10.159 1.00 80.00 173 ILE A N 1
ATOM 1415 C CA . ILE A 1 173 ? 10.002 8.337 8.765 1.00 80.00 173 ILE A CA 1
ATOM 1416 C C . ILE A 1 173 ? 10.464 9.671 8.166 1.00 80.00 173 ILE A C 1
ATOM 1418 O O . ILE A 1 173 ? 11.485 9.718 7.471 1.00 80.00 173 ILE A O 1
ATOM 1422 N N . GLU A 1 174 ? 9.731 10.758 8.409 1.00 84.50 174 GLU A N 1
ATOM 1423 C CA . GLU A 1 174 ? 10.106 12.097 7.947 1.00 84.50 174 GLU A CA 1
ATOM 1424 C C . GLU A 1 174 ? 11.428 12.550 8.574 1.00 84.50 174 GLU A C 1
ATOM 1426 O O . GLU A 1 174 ? 12.304 13.063 7.873 1.00 84.50 174 GLU A O 1
ATOM 1431 N N . GLU A 1 175 ? 11.618 12.318 9.869 1.00 86.25 175 GLU A N 1
ATOM 1432 C CA . GLU A 1 175 ? 12.866 12.628 10.564 1.00 86.25 175 GLU A CA 1
ATOM 1433 C C . GLU A 1 175 ? 14.047 11.812 10.028 1.00 86.25 175 GLU A C 1
ATOM 1435 O O . GLU A 1 175 ? 15.111 12.381 9.773 1.00 86.25 175 GLU A O 1
ATOM 1440 N N . ALA A 1 176 ? 13.861 10.510 9.786 1.00 82.62 176 ALA A N 1
ATOM 1441 C CA . ALA A 1 176 ? 14.892 9.654 9.197 1.00 82.62 176 ALA A CA 1
ATOM 1442 C C . ALA A 1 176 ? 15.278 10.098 7.772 1.00 82.62 176 ALA A C 1
ATOM 1444 O O . ALA A 1 176 ? 16.454 10.068 7.402 1.00 82.62 176 ALA A O 1
ATOM 1445 N N . ASN A 1 177 ? 14.307 10.554 6.975 1.00 78.00 177 ASN A N 1
ATOM 1446 C CA . ASN A 1 177 ? 14.550 11.069 5.625 1.00 78.00 177 ASN A CA 1
ATOM 1447 C C . ASN A 1 177 ? 15.292 12.413 5.618 1.00 78.00 177 ASN A C 1
ATOM 1449 O O . ASN A 1 177 ? 16.111 12.660 4.733 1.00 78.00 177 ASN A O 1
ATOM 1453 N N . ASN A 1 178 ? 15.008 13.283 6.589 1.00 81.50 178 ASN A N 1
ATOM 1454 C CA . ASN A 1 178 ? 15.593 14.623 6.671 1.00 81.50 178 ASN A CA 1
ATOM 1455 C C . ASN A 1 178 ? 16.986 14.647 7.328 1.00 81.50 178 ASN A C 1
ATOM 1457 O O . ASN A 1 178 ? 17.645 15.691 7.356 1.00 81.50 178 ASN A O 1
ATOM 1461 N N . GLU A 1 179 ? 17.458 13.515 7.850 1.00 78.62 179 GLU A N 1
ATOM 1462 C CA . GLU A 1 179 ? 18.743 13.406 8.531 1.00 78.62 179 GLU A CA 1
ATOM 1463 C C . GLU A 1 179 ? 19.921 13.533 7.549 1.00 78.62 179 GLU A C 1
ATOM 1465 O O . GLU A 1 179 ? 20.276 12.593 6.837 1.00 78.62 179 GLU A O 1
ATOM 1470 N N . GLN A 1 180 ? 20.573 14.699 7.522 1.00 67.25 180 GLN A N 1
ATOM 1471 C CA . GLN A 1 180 ? 21.629 15.011 6.545 1.00 67.25 180 GLN A CA 1
ATOM 1472 C C . GLN A 1 180 ? 22.937 14.221 6.749 1.00 67.25 180 GLN A C 1
ATOM 1474 O O . GLN A 1 180 ? 23.648 13.990 5.775 1.00 67.25 180 GLN A O 1
ATOM 1479 N N . ASN A 1 181 ? 23.220 13.752 7.971 1.00 70.19 181 ASN A N 1
ATOM 1480 C CA . ASN A 1 181 ? 24.511 13.149 8.344 1.00 70.19 181 ASN A CA 1
ATOM 1481 C C . ASN A 1 181 ? 24.475 11.620 8.556 1.00 70.19 181 ASN A C 1
ATOM 1483 O O . ASN A 1 181 ? 25.490 11.031 8.924 1.00 70.19 181 ASN A O 1
ATOM 1487 N N . GLY A 1 182 ? 23.330 10.967 8.334 1.00 67.62 182 GLY A N 1
ATOM 1488 C CA . GLY A 1 182 ? 23.182 9.515 8.472 1.00 67.62 182 GLY A CA 1
ATOM 1489 C C . GLY A 1 182 ? 23.633 8.745 7.226 1.00 67.62 182 GLY A C 1
ATOM 1490 O O . GLY A 1 182 ? 23.432 9.195 6.096 1.00 67.62 182 GLY A O 1
ATOM 1491 N N . THR A 1 183 ? 24.209 7.551 7.413 1.00 80.06 183 THR A N 1
ATOM 1492 C CA . THR A 1 183 ? 24.430 6.615 6.299 1.00 80.06 183 THR A CA 1
ATOM 1493 C C . THR A 1 183 ? 23.086 6.107 5.765 1.00 80.06 183 THR A C 1
ATOM 1495 O O . THR A 1 183 ? 22.087 6.079 6.484 1.00 80.06 183 THR A O 1
ATOM 1498 N N . VAL A 1 184 ? 23.052 5.645 4.510 1.00 75.81 184 VAL A N 1
ATOM 1499 C CA . VAL A 1 184 ? 21.849 5.019 3.924 1.00 75.81 184 VAL A CA 1
ATOM 1500 C C . VAL A 1 184 ? 21.365 3.832 4.763 1.00 75.81 184 VAL A C 1
ATOM 1502 O O . VAL A 1 184 ? 20.163 3.642 4.920 1.00 75.81 184 VAL A O 1
ATOM 1505 N N . VAL A 1 185 ? 22.296 3.064 5.336 1.00 78.69 185 VAL A N 1
ATOM 1506 C CA . VAL A 1 185 ? 21.990 1.916 6.200 1.00 78.69 185 VAL A CA 1
ATOM 1507 C C . VAL A 1 185 ? 21.262 2.371 7.464 1.00 78.69 185 VAL A C 1
ATOM 1509 O O . VAL A 1 185 ? 20.215 1.820 7.785 1.00 78.69 185 VAL A O 1
ATOM 1512 N N . ASN A 1 186 ? 21.750 3.427 8.119 1.00 81.50 186 ASN A N 1
ATOM 1513 C CA . ASN A 1 186 ? 21.130 3.955 9.336 1.00 81.50 186 ASN A CA 1
ATOM 1514 C C . ASN A 1 186 ? 19.732 4.525 9.058 1.00 81.50 186 ASN A C 1
ATOM 1516 O O . ASN A 1 186 ? 18.810 4.317 9.843 1.00 81.50 186 ASN A O 1
ATOM 1520 N N . ARG A 1 187 ? 19.551 5.221 7.925 1.00 79.69 187 ARG A N 1
ATOM 1521 C CA . ARG A 1 187 ? 18.228 5.724 7.519 1.00 79.69 187 ARG A CA 1
ATOM 1522 C C . ARG A 1 187 ? 17.248 4.571 7.307 1.00 79.69 187 ARG A C 1
ATOM 1524 O O . ARG A 1 187 ? 16.144 4.616 7.839 1.00 79.69 187 ARG A O 1
ATOM 1531 N N . LEU A 1 188 ? 17.668 3.523 6.594 1.00 76.38 188 LEU A N 1
ATOM 1532 C CA . LEU A 1 188 ? 16.842 2.337 6.364 1.00 76.38 188 LEU A CA 1
ATOM 1533 C C . LEU A 1 188 ? 16.461 1.645 7.681 1.00 76.38 188 LEU A C 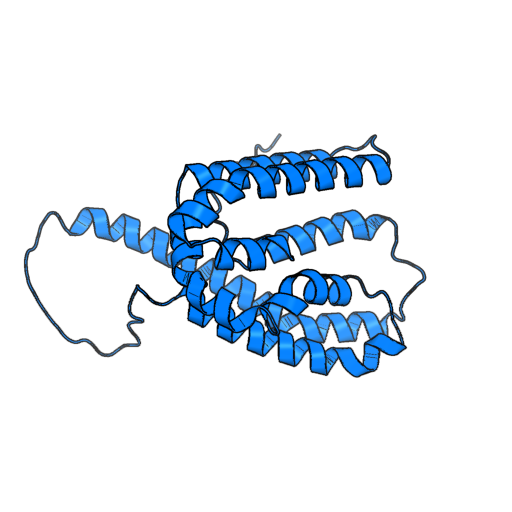1
ATOM 1535 O O . LEU A 1 188 ? 15.296 1.317 7.872 1.00 76.38 188 LEU A O 1
ATOM 1539 N N . GLU A 1 189 ? 17.408 1.481 8.606 1.00 82.69 189 GLU A N 1
ATOM 1540 C CA . GLU A 1 189 ? 17.153 0.887 9.922 1.00 82.69 189 GLU A CA 1
ATOM 1541 C C . GLU A 1 189 ? 16.120 1.687 10.728 1.00 82.69 189 GLU A C 1
ATOM 1543 O O . GLU A 1 189 ? 15.161 1.114 11.248 1.00 82.69 189 GLU A O 1
ATOM 1548 N N . ARG A 1 190 ? 16.247 3.020 10.773 1.00 83.44 190 ARG A N 1
ATOM 1549 C CA . ARG A 1 190 ? 15.261 3.887 11.443 1.00 83.44 190 ARG A CA 1
ATOM 1550 C C . ARG A 1 190 ? 13.867 3.743 10.840 1.00 83.44 190 ARG A C 1
ATOM 1552 O O . ARG A 1 190 ? 12.883 3.668 11.571 1.00 83.44 190 ARG A O 1
ATOM 1559 N N . MET A 1 191 ? 13.779 3.662 9.518 1.00 79.12 191 MET A N 1
ATOM 1560 C CA . MET A 1 191 ? 12.499 3.491 8.838 1.00 79.12 191 MET A CA 1
ATOM 1561 C C . MET A 1 191 ? 11.891 2.111 9.100 1.00 79.12 191 MET A C 1
ATOM 1563 O O . MET A 1 191 ? 10.693 2.016 9.360 1.00 79.12 191 MET A O 1
ATOM 1567 N N . CYS A 1 192 ? 12.705 1.052 9.110 1.00 80.06 192 CYS A N 1
ATOM 1568 C CA . CYS A 1 192 ? 12.264 -0.279 9.526 1.00 80.06 192 CYS A CA 1
ATOM 1569 C C . CYS A 1 192 ? 11.740 -0.268 10.969 1.00 80.06 192 CYS A C 1
ATOM 1571 O O . CYS A 1 192 ? 10.689 -0.843 11.237 1.00 80.06 192 CYS A O 1
ATOM 1573 N N . ASN A 1 193 ? 12.407 0.441 11.882 1.00 84.69 193 ASN A N 1
ATOM 1574 C CA . ASN A 1 193 ? 11.944 0.584 13.264 1.00 84.69 193 ASN A CA 1
ATOM 1575 C C . ASN A 1 193 ? 10.603 1.328 13.354 1.00 84.69 193 ASN A C 1
ATOM 1577 O O . ASN A 1 193 ? 9.723 0.906 14.104 1.00 84.69 193 ASN A O 1
ATOM 1581 N N . ALA A 1 194 ? 10.407 2.382 12.558 1.00 84.06 194 ALA A N 1
ATOM 1582 C CA . ALA A 1 194 ? 9.138 3.108 12.498 1.00 84.06 194 ALA A CA 1
ATOM 1583 C C . ALA A 1 194 ? 7.982 2.232 11.975 1.00 84.06 194 ALA A C 1
ATOM 1585 O O . ALA A 1 194 ? 6.863 2.303 12.494 1.00 84.06 194 ALA A O 1
ATOM 1586 N N . LEU A 1 195 ? 8.253 1.379 10.981 1.00 82.00 195 LEU A N 1
ATOM 1587 C CA . LEU A 1 195 ? 7.283 0.423 10.436 1.00 82.00 195 LEU A CA 1
ATOM 1588 C C . LEU A 1 195 ? 6.988 -0.729 11.412 1.00 82.00 195 LEU A C 1
ATOM 1590 O O . LEU A 1 195 ? 5.833 -1.128 11.558 1.00 82.00 195 LEU A O 1
ATOM 1594 N N . ASN A 1 196 ? 7.994 -1.222 12.138 1.00 82.88 196 ASN A N 1
ATOM 1595 C CA . ASN A 1 196 ? 7.797 -2.217 13.196 1.00 82.88 196 ASN A CA 1
ATOM 1596 C C . ASN A 1 196 ? 6.928 -1.652 14.326 1.00 82.88 196 ASN A C 1
ATOM 1598 O O . ASN A 1 196 ? 5.959 -2.291 14.734 1.00 82.88 196 ASN A O 1
ATOM 1602 N N . TYR A 1 197 ? 7.211 -0.420 14.764 1.00 88.88 197 TYR A N 1
ATOM 1603 C CA . TYR A 1 197 ? 6.368 0.286 15.727 1.00 88.88 197 TYR A CA 1
ATOM 1604 C C . TYR A 1 197 ? 4.924 0.412 15.228 1.00 88.88 197 TYR A C 1
ATOM 1606 O O . TYR A 1 197 ? 3.994 0.143 15.988 1.00 88.88 197 TYR A O 1
ATOM 1614 N N . PHE A 1 198 ? 4.725 0.786 13.958 1.00 86.06 198 PHE A N 1
ATOM 1615 C CA . PHE A 1 198 ? 3.390 0.869 13.366 1.00 86.06 198 PHE A CA 1
ATOM 1616 C C . PHE A 1 198 ? 2.643 -0.459 13.504 1.00 86.06 198 PHE A C 1
ATOM 1618 O O . PHE A 1 198 ? 1.558 -0.492 14.082 1.00 86.06 198 PHE A O 1
ATOM 1625 N N . SER A 1 199 ? 3.267 -1.546 13.042 1.00 85.38 199 SER A N 1
ATOM 1626 C CA . SER A 1 199 ? 2.733 -2.911 13.089 1.00 85.38 199 SER A CA 1
ATOM 1627 C C . SER A 1 199 ? 2.319 -3.314 14.508 1.00 85.38 199 SER A C 1
ATOM 1629 O O . SER A 1 199 ? 1.198 -3.772 14.730 1.00 85.38 199 SER A O 1
ATOM 1631 N N . GLU A 1 200 ? 3.175 -3.067 15.500 1.00 90.19 200 GLU A N 1
ATOM 1632 C CA . GLU A 1 200 ? 2.875 -3.352 16.907 1.00 90.19 200 GLU A CA 1
ATOM 1633 C C . GLU A 1 200 ? 1.741 -2.482 17.464 1.00 90.19 200 GLU A C 1
ATOM 1635 O O . GLU A 1 200 ? 0.902 -2.977 18.220 1.00 90.19 200 GLU A O 1
ATOM 1640 N N . CYS A 1 201 ? 1.689 -1.209 17.071 1.00 91.19 201 CYS A N 1
ATOM 1641 C CA . CYS A 1 201 ? 0.705 -0.240 17.541 1.00 91.19 201 CYS A CA 1
ATOM 1642 C C . CYS A 1 201 ? -0.704 -0.538 17.007 1.00 91.19 201 CYS A C 1
ATOM 1644 O O . CYS A 1 201 ? -1.672 -0.518 17.772 1.00 91.19 201 CYS A O 1
ATOM 1646 N N . VAL A 1 202 ? -0.833 -0.873 15.716 1.00 89.69 202 VAL A N 1
ATOM 1647 C CA . VAL A 1 202 ? -2.142 -1.133 15.090 1.00 89.69 202 VAL A CA 1
ATOM 1648 C C . VAL A 1 202 ? -2.623 -2.577 15.250 1.00 89.69 202 VAL A C 1
ATOM 1650 O O . VAL A 1 202 ? -3.815 -2.851 15.094 1.00 89.69 202 VAL A O 1
ATOM 1653 N N . ARG A 1 203 ? -1.743 -3.518 15.619 1.00 90.25 203 ARG A N 1
ATOM 1654 C CA . ARG A 1 203 ? -2.108 -4.935 15.776 1.00 90.25 203 ARG A CA 1
ATOM 1655 C C . ARG A 1 203 ? -3.245 -5.171 16.778 1.00 90.25 203 ARG A C 1
ATOM 1657 O O . ARG A 1 203 ? -4.204 -5.847 16.397 1.00 90.25 203 ARG A O 1
ATOM 1664 N N . PRO A 1 204 ? -3.190 -4.693 18.039 1.00 95.50 204 PRO A N 1
ATOM 1665 C CA . PRO A 1 204 ? -4.287 -4.901 18.981 1.00 95.50 204 PRO A CA 1
ATOM 1666 C C . PRO A 1 204 ? -5.638 -4.347 18.495 1.00 95.50 204 PRO A C 1
ATOM 1668 O O . PRO A 1 204 ? -6.589 -5.133 18.474 1.00 95.50 204 PRO A O 1
ATOM 1671 N N . PRO A 1 205 ? -5.761 -3.073 18.060 1.00 92.69 205 PRO A N 1
ATOM 1672 C CA . PRO A 1 205 ? -7.053 -2.533 17.644 1.00 92.69 205 PRO A CA 1
ATOM 1673 C C . PRO A 1 205 ? -7.618 -3.226 16.395 1.00 92.69 205 PRO A C 1
ATOM 1675 O O . PRO A 1 205 ? -8.827 -3.458 16.347 1.00 92.69 205 PRO A O 1
ATOM 1678 N N . ILE A 1 206 ? -6.777 -3.636 15.432 1.00 88.25 206 ILE A N 1
ATOM 1679 C CA . ILE A 1 206 ? -7.229 -4.394 14.250 1.00 88.25 206 ILE A CA 1
ATOM 1680 C C . ILE A 1 206 ? -7.769 -5.762 14.660 1.00 88.25 206 ILE A C 1
ATOM 1682 O O . ILE A 1 206 ? -8.877 -6.124 14.273 1.00 88.25 206 ILE A O 1
ATOM 1686 N N . ARG A 1 207 ? -7.021 -6.520 15.471 1.00 94.56 207 ARG A N 1
ATOM 1687 C CA . ARG A 1 207 ? -7.451 -7.863 15.892 1.00 94.56 207 ARG A CA 1
ATOM 1688 C C . ARG A 1 207 ? -8.736 -7.833 16.711 1.00 94.56 207 ARG A C 1
ATOM 1690 O O . ARG A 1 207 ? -9.557 -8.733 16.572 1.00 94.56 207 ARG A O 1
ATOM 1697 N N . GLN A 1 208 ? -8.888 -6.823 17.566 1.00 95.62 208 GLN A N 1
ATOM 1698 C CA . GLN A 1 208 ? -10.053 -6.675 18.437 1.00 95.62 208 GLN A CA 1
ATOM 1699 C C . GLN A 1 208 ? -11.298 -6.212 17.675 1.00 95.62 208 GLN A C 1
ATOM 1701 O O . GLN A 1 208 ? -12.389 -6.676 17.990 1.00 95.62 208 GLN A O 1
ATOM 1706 N N . SER A 1 209 ? -11.141 -5.331 16.682 1.00 92.69 209 SER A N 1
ATOM 1707 C CA . SER A 1 209 ? -12.281 -4.714 15.988 1.00 92.69 209 SER A CA 1
ATOM 1708 C C . SER A 1 209 ? -12.640 -5.424 14.683 1.00 92.69 209 SER A C 1
ATOM 1710 O O . SER A 1 209 ? -13.815 -5.628 14.402 1.00 92.69 209 SER A O 1
ATOM 1712 N N . CYS A 1 210 ? -11.634 -5.824 13.900 1.00 88.81 210 CYS A N 1
ATOM 1713 C CA . CYS A 1 210 ? -11.800 -6.354 12.543 1.00 88.81 210 CYS A CA 1
ATOM 1714 C C . CYS A 1 210 ? -11.423 -7.837 12.404 1.00 88.81 210 CYS A C 1
ATOM 1716 O O . CYS A 1 210 ? -11.575 -8.410 11.330 1.00 88.81 210 CYS A O 1
ATOM 1718 N N . GLY A 1 211 ? -10.950 -8.473 13.480 1.00 93.88 211 GLY A N 1
ATOM 1719 C CA . GLY A 1 211 ? -10.654 -9.905 13.518 1.00 93.88 211 GLY A CA 1
ATOM 1720 C C . GLY A 1 211 ? -9.197 -10.269 13.215 1.00 93.88 211 GLY A C 1
ATOM 1721 O O . GLY A 1 211 ? -8.368 -9.451 12.805 1.00 93.88 211 GLY A O 1
ATOM 1722 N N . ASN A 1 212 ? -8.861 -11.537 13.459 1.00 94.94 212 ASN A N 1
ATOM 1723 C CA . ASN A 1 212 ? -7.497 -12.046 13.281 1.00 94.94 212 ASN A CA 1
ATOM 1724 C C . ASN A 1 212 ? -7.138 -12.200 11.800 1.00 94.94 212 ASN A C 1
ATOM 1726 O O . ASN A 1 212 ? -5.985 -12.010 11.420 1.00 94.94 212 ASN A O 1
ATOM 1730 N N . GLU A 1 213 ? -8.120 -12.535 10.974 1.00 93.44 213 GLU A N 1
ATOM 1731 C CA . GLU A 1 213 ? -7.999 -12.725 9.535 1.00 93.44 213 GLU A CA 1
ATOM 1732 C C . GLU A 1 213 ? -7.605 -11.411 8.851 1.00 93.44 213 GLU A C 1
ATOM 1734 O O . GLU A 1 213 ? -6.658 -11.396 8.063 1.00 93.44 213 GLU A O 1
ATOM 1739 N N . ALA A 1 214 ? -8.241 -10.298 9.238 1.00 88.62 214 ALA A N 1
ATOM 1740 C CA . ALA A 1 214 ? -7.886 -8.958 8.776 1.00 88.62 214 ALA A CA 1
ATOM 1741 C C . ALA A 1 214 ? -6.427 -8.609 9.117 1.00 88.62 214 ALA A C 1
ATOM 1743 O O . ALA A 1 214 ? -5.670 -8.160 8.256 1.00 88.62 214 ALA A O 1
ATOM 1744 N N . TRP A 1 215 ? -5.997 -8.886 10.355 1.00 89.94 215 TRP A N 1
ATOM 1745 C CA . TRP A 1 215 ? -4.608 -8.669 10.770 1.00 89.94 215 TRP A CA 1
ATOM 1746 C C . TRP A 1 215 ? -3.614 -9.524 9.980 1.00 89.94 215 TRP A C 1
ATOM 1748 O O . TRP A 1 215 ? -2.592 -9.016 9.528 1.00 89.94 215 TRP A O 1
ATOM 1758 N N . ASN A 1 216 ? -3.903 -10.813 9.795 1.00 87.88 216 ASN A N 1
ATOM 1759 C CA . ASN A 1 216 ? -3.007 -11.732 9.091 1.00 87.88 216 ASN A CA 1
ATOM 1760 C C . ASN A 1 216 ? -2.770 -11.310 7.638 1.00 87.88 216 ASN A C 1
ATOM 1762 O O . ASN A 1 216 ? -1.696 -11.564 7.094 1.00 87.88 216 ASN A O 1
ATOM 1766 N N . VAL A 1 217 ? -3.764 -10.675 7.015 1.00 84.56 217 VAL A N 1
ATOM 1767 C CA . VAL A 1 217 ? -3.632 -10.124 5.668 1.00 84.56 217 VAL A CA 1
ATOM 1768 C C . VAL A 1 217 ? -2.771 -8.866 5.657 1.00 84.56 217 VAL A C 1
ATOM 1770 O O . VAL A 1 217 ? -1.885 -8.767 4.814 1.00 84.56 217 VAL A O 1
ATOM 1773 N N . ILE A 1 218 ? -2.986 -7.943 6.598 1.00 82.81 218 ILE A N 1
ATOM 1774 C CA . ILE A 1 218 ? -2.213 -6.695 6.696 1.00 82.81 218 ILE A CA 1
ATOM 1775 C C . ILE A 1 218 ? -0.749 -6.977 7.037 1.00 82.81 218 ILE A C 1
ATOM 1777 O O . ILE A 1 218 ? 0.133 -6.427 6.401 1.00 82.81 218 ILE A O 1
ATOM 1781 N N . PHE A 1 219 ? -0.481 -7.868 7.994 1.00 80.62 219 PHE A N 1
ATOM 1782 C CA . PHE A 1 219 ? 0.876 -8.185 8.456 1.00 80.62 219 PHE A CA 1
ATOM 1783 C C . PHE A 1 219 ? 1.756 -8.870 7.398 1.00 80.62 219 PHE A C 1
ATOM 1785 O O . PHE A 1 219 ? 2.975 -8.924 7.546 1.00 80.62 219 PHE A O 1
ATOM 1792 N N . ARG A 1 220 ? 1.151 -9.452 6.357 1.00 77.00 220 ARG A N 1
ATOM 1793 C CA . ARG A 1 220 ? 1.890 -10.070 5.247 1.00 77.00 220 ARG A CA 1
ATOM 1794 C C . ARG A 1 220 ? 2.468 -9.056 4.260 1.00 77.00 220 ARG A C 1
ATOM 1796 O O . ARG A 1 220 ? 3.326 -9.450 3.472 1.00 77.00 220 ARG A O 1
ATOM 1803 N N . VAL A 1 221 ? 1.963 -7.824 4.272 1.00 71.94 221 VAL A N 1
ATOM 1804 C CA . VAL A 1 221 ? 2.381 -6.710 3.409 1.00 71.94 221 VAL A CA 1
ATOM 1805 C C . VAL A 1 221 ? 3.390 -5.852 4.158 1.00 71.94 221 VAL A C 1
ATOM 1807 O O . VAL A 1 221 ? 4.413 -5.496 3.535 1.00 71.94 221 VAL A O 1
#

Sequence (221 aa):
MKKFKIKSFIFPFPTLLIFLYNFCSSLQQQQSQKFCPIWVNTRIQQCVQPVADYAKAVNNQQQNEKENSENYLDLNKKNNKNYEEIQGIQWPTKVIGGKIFQELCLLIRHFERCVSGYRTKCRRHITVSLIEASYGYLCNEGYEIFVGSAECLMELDQQSNVKGCHDKTLLEIEEANNEQNGTVVNRLERMCNALNYFSECVRPPIRQSCGNEAWNVIFRV

Radius of gyration: 19.91 Å; chains: 1; bounding box: 63×44×42 Å

Secondary structure (DSSP, 8-state):
------------THHHHHHHHHHHHHHHHHHTTSSS-HHHHHHHHHHHHHHHHHHHHHHHHHHHHHHHHHHHHHHTTS---------S----TT--HHHHHHHHHHHHHHHHHHHHHHHTT-TT-HHHHHHIIIIITTTTTTHHHHHHHHHHHHHHHTSHHHHHHHHHHHHHHHHHHH-TT--HHHHHHHHHHHHHHHHHHHHHHHHHHT-HHHHHHHTT-

Organism: Meloidogyne enterolobii (NCBI:txid390850)

Foldseek 3Di:
DDDPDPPQDLDDLLVVVVVLVVVVVLVVPPPPDPFADPVLVVQLCVLCVVLVVLSVVVSVVVVVVVVVVVVVVVPVVDDDDDDDDDDDPPPPPQQDQLVSVLVSLVSLVSSCVSCVVSCVRGVCDPVPVSSCQSPVCCSPVVPVLCSLLRRQVSVLSPDPQLSVLVVQLVVQLVVLSPDPPDDPVVSVVSNVVSVVSNLVSCQVSCCVGRNPSNNVSVVSD

pLDDT: mean 70.78, std 22.9, range [19.95, 95.81]